Protein AF-0000000068212718 (afdb_homodimer)

Foldseek 3Di:
DPPPPPPPPPPPPVPVVDDDDDDVRVVVVVVPAQAFAWDKDWDAPCVQVVPPPFCKVVRTDIATANAPRHVDPDPQWGKHAPDKDKDWDWIWTADPNDIDIDIGIDMHRGGIYIDGNVDDGD/DPPPPPPPPPPPPVPVVDDDDDDVRVVVVVVPAQAFAWDKDWAAPCVQVVPPPFCKVVRTDIATANAPRHVDPDPQWGKHAPDKDKDWDWIWTADPNDIDIDIGIDMHRGGIFIDGNVDDTD

Solvent-accessible surface area (backbone atoms only — not comparable to full-atom values): 13583 Å² total; per-residue (Å²): 136,85,81,79,78,81,77,78,76,74,74,73,72,73,70,74,77,49,53,75,39,51,47,69,58,44,44,52,56,38,67,68,48,70,58,33,40,38,40,82,25,41,41,44,42,28,72,70,74,68,44,60,84,60,65,46,45,58,30,36,39,70,38,29,35,21,78,42,20,31,59,39,72,46,70,59,35,40,42,36,65,69,36,68,43,49,34,33,39,30,34,30,33,70,55,97,88,36,80,42,79,46,75,44,76,47,69,27,32,70,27,31,37,60,22,44,66,90,68,62,78,120,136,85,81,79,78,79,79,77,77,74,74,74,72,72,71,73,76,48,52,74,38,50,49,68,57,44,45,52,54,37,68,68,49,68,58,34,39,38,40,81,25,41,41,42,41,28,71,70,72,67,43,60,85,61,65,44,45,56,28,36,39,69,38,28,36,23,76,44,19,30,59,40,72,47,70,62,37,40,43,34,65,70,38,69,44,50,34,33,40,30,32,31,33,73,55,97,87,36,81,41,80,45,76,44,79,46,69,27,33,70,27,31,33,45,18,41,71,87,68,58,77,107

Secondary structure (DSSP, 8-state):
-----------------PEEE-HHHHHHHHHHS-TT--EEEEEEHHHHHS-TT--EESSEEEEEE-TT----SSTTEEEEEEEEEEEEEEEEEEETTEEEEEEEEEEEEEEEEEEETTS---/-----------------PEEE-HHHHHHHHHHS-TT--EEEEEEHHHHHS-TT--EESSEEEEEE-TT----SSTTEEEEEEEEEEEEEEEEEEETTEEEEEEEEEEEEEEEEEEETTS-B-

Sequence (244 aa):
MDFLSVALSLSVISVVAGRCIDYREVNEISEAFPCRVPQPRAISVPEITGKELIMYNPAYVVLHRCGGSGCCPNSNETCEPEDTEIVNLMVSYVNDDVMENVTIEATNHTSCACVQSNGTIKMDFLSVALSLSVISVVAGRCIDYREVNEISEAFPCRVPQPRAISVPEITGKELIMYNPAYVVLHRCGGSGCCPNSNETCEPEDTEIVNLMVSYVNDDVMENVTIEATNHTSCACVQSNGTIK

pLDDT: mean 87.75, std 16.2, range [37.28, 98.69]

Radius of gyration: 24.47 Å; Cα contacts (8 Å, |Δi|>4): 536; chains: 2; bounding box: 117×63×40 Å

Nearest PDB structures (foldseek):
  1wq8-assembly1_A  TM=7.364E-01  e=1.641E-06  Vipera aspis aspis
  1wq9-assembly1_B  TM=7.334E-01  e=3.763E-06  Daboia russelii russelii
  2c7w-assembly1_B  TM=7.922E-01  e=1.586E-05  Homo sapiens
  2xac-assembly1_A  TM=6.771E-01  e=1.772E-05  Homo sapiens
  2xac-assembly1_B  TM=6.673E-01  e=3.844E-05  Homo sapiens

Structure (mmCIF, N/CA/C/O backbone):
data_AF-0000000068212718-model_v1
#
loop_
_entity.id
_entity.type
_entity.pdbx_description
1 polymer 'Platelet-derived growth factor (PDGF) family profile domain-containing protein'
#
loop_
_atom_site.group_PDB
_atom_site.id
_atom_site.type_symbol
_atom_site.label_atom_id
_atom_site.label_alt_id
_atom_site.label_comp_id
_atom_site.label_asym_id
_atom_site.label_entity_id
_atom_site.label_seq_id
_atom_site.pdbx_PDB_ins_code
_atom_site.Cartn_x
_atom_site.Cartn_y
_atom_site.Cartn_z
_atom_site.occupancy
_atom_site.B_iso_or_equiv
_atom_site.auth_seq_id
_atom_site.auth_comp_id
_atom_site.auth_asym_id
_atom_site.auth_atom_id
_atom_site.pdbx_PDB_model_num
ATOM 1 N N . MET A 1 1 ? -57.781 -27.625 8.547 1 38.22 1 MET A N 1
ATOM 2 C CA . MET A 1 1 ? -56.562 -28.125 7.891 1 38.22 1 MET A CA 1
ATOM 3 C C . MET A 1 1 ? -55.656 -26.969 7.488 1 38.22 1 MET A C 1
ATOM 5 O O . MET A 1 1 ? -56 -26.219 6.559 1 38.22 1 MET A O 1
ATOM 9 N N . ASP A 1 2 ? -55 -26.219 8.492 1 56.34 2 ASP A N 1
ATOM 10 C CA . ASP A 1 2 ? -54.031 -25.125 8.398 1 56.34 2 ASP A CA 1
ATOM 11 C C . ASP A 1 2 ? -52.781 -25.547 7.633 1 56.34 2 ASP A C 1
ATOM 13 O O . ASP A 1 2 ? -52.125 -26.5 8.023 1 56.34 2 ASP A O 1
ATOM 17 N N . PHE A 1 3 ? -52.719 -25.328 6.246 1 54.41 3 PHE A N 1
ATOM 18 C CA . PHE A 1 3 ? -51.594 -25.516 5.367 1 54.41 3 PHE A CA 1
ATOM 19 C C . PHE A 1 3 ? -50.406 -24.641 5.789 1 54.41 3 PHE A C 1
ATOM 21 O O . PHE A 1 3 ? -50.5 -23.406 5.66 1 54.41 3 PHE A O 1
ATOM 28 N N . LEU A 1 4 ? -49.656 -25.047 6.793 1 53.66 4 LEU A N 1
ATOM 29 C CA . LEU A 1 4 ? -48.375 -24.422 7.117 1 53.66 4 LEU A CA 1
ATOM 30 C C . LEU A 1 4 ? -47.438 -24.422 5.914 1 53.66 4 LEU A C 1
ATOM 32 O O . LEU A 1 4 ? -47.062 -25.484 5.418 1 53.66 4 LEU A O 1
ATOM 36 N N . SER A 1 5 ? -47.406 -23.406 5.102 1 59.25 5 SER A N 1
ATOM 37 C CA . SER A 1 5 ? -46.5 -23.172 3.977 1 59.25 5 SER A CA 1
ATOM 38 C C . SER A 1 5 ? -45.062 -23.094 4.434 1 59.25 5 SER A C 1
ATOM 40 O O . SER A 1 5 ? -44.688 -22.188 5.188 1 59.25 5 SER A O 1
ATOM 42 N N . VAL A 1 6 ? -44.312 -24.188 4.523 1 58.75 6 VAL A N 1
ATOM 43 C CA . VAL A 1 6 ? -42.875 -24.188 4.723 1 58.75 6 VAL A CA 1
ATOM 44 C C . VAL A 1 6 ? -42.188 -23.547 3.516 1 58.75 6 VAL A C 1
ATOM 46 O O . VAL A 1 6 ? -42.219 -24.094 2.412 1 58.75 6 VAL A O 1
ATOM 49 N N . ALA A 1 7 ? -41.969 -22.172 3.5 1 56.97 7 ALA A N 1
ATOM 50 C CA . ALA A 1 7 ? -41.094 -21.547 2.502 1 56.97 7 ALA A CA 1
ATOM 51 C C . ALA A 1 7 ? -39.656 -22.031 2.639 1 56.97 7 ALA A C 1
ATOM 53 O O . ALA A 1 7 ? -39 -21.766 3.65 1 56.97 7 ALA A O 1
ATOM 54 N N . LEU A 1 8 ? -39.219 -23.031 1.891 1 56.59 8 LEU A N 1
ATOM 55 C CA . LEU A 1 8 ? -37.812 -23.375 1.759 1 56.59 8 LEU A CA 1
ATOM 56 C C . LEU A 1 8 ? -37 -22.188 1.217 1 56.59 8 LEU A C 1
ATOM 58 O O . LEU A 1 8 ? -37.188 -21.766 0.073 1 56.59 8 LEU A O 1
ATOM 62 N N . SER A 1 9 ? -36.5 -21.312 2.072 1 57.69 9 SER A N 1
ATOM 63 C CA . SER A 1 9 ? -35.562 -20.297 1.625 1 57.69 9 SER A CA 1
ATOM 64 C C . SER A 1 9 ? -34.344 -20.938 0.983 1 57.69 9 SER A C 1
ATOM 66 O O . SER A 1 9 ? -33.594 -21.672 1.641 1 57.69 9 SER A O 1
ATOM 68 N N . LEU A 1 10 ? -34.375 -21.344 -0.258 1 55.22 10 LEU A N 1
ATOM 69 C CA . LEU A 1 10 ? -33.188 -21.703 -0.996 1 55.22 10 LEU A CA 1
ATOM 70 C C . LEU A 1 10 ? -32.125 -20.609 -0.845 1 55.22 10 LEU A C 1
ATOM 72 O O . LEU A 1 10 ? -32.281 -19.5 -1.352 1 55.22 10 LEU A O 1
ATOM 76 N N . SER A 1 11 ? -31.344 -20.625 0.179 1 55.56 11 SER A N 1
ATOM 77 C CA . SER A 1 11 ? -30.156 -19.781 0.242 1 55.56 11 SER A CA 1
ATOM 78 C C . SER A 1 11 ? -29.297 -19.938 -1 1 55.56 11 SER A C 1
ATOM 80 O O . SER A 1 11 ? -28.781 -21.031 -1.269 1 55.56 11 SER A O 1
ATOM 82 N N . VAL A 1 12 ? -29.625 -19.359 -2.107 1 50.75 12 VAL A N 1
ATOM 83 C CA . VAL A 1 12 ? -28.703 -19.234 -3.234 1 50.75 12 VAL A CA 1
ATOM 84 C C . VAL A 1 12 ? -27.297 -18.922 -2.723 1 50.75 12 VAL A C 1
ATOM 86 O O . VAL A 1 12 ? -27.078 -17.875 -2.119 1 50.75 12 VAL A O 1
ATOM 89 N N . ILE A 1 13 ? -26.609 -19.922 -2.244 1 52.31 13 ILE A N 1
ATOM 90 C CA . ILE A 1 13 ? -25.172 -19.703 -2.143 1 52.31 13 ILE A CA 1
ATOM 91 C C . ILE A 1 13 ? -24.656 -19.094 -3.441 1 52.31 13 ILE A C 1
ATOM 93 O O . ILE A 1 13 ? -24.625 -19.75 -4.484 1 52.31 13 ILE A O 1
ATOM 97 N N . SER A 1 14 ? -24.938 -17.875 -3.824 1 51.72 14 SER A N 1
ATOM 98 C CA . SER A 1 14 ? -24.266 -17.234 -4.957 1 51.72 14 SER A CA 1
ATOM 99 C C . SER A 1 14 ? -22.797 -17.656 -5.031 1 51.72 14 SER A C 1
ATOM 101 O O . SER A 1 14 ? -22 -17.266 -4.188 1 51.72 14 SER A O 1
ATOM 103 N N . VAL A 1 15 ? -22.562 -18.875 -5.422 1 52.66 15 VAL A N 1
ATOM 104 C CA . VAL A 1 15 ? -21.188 -19.203 -5.809 1 52.66 15 VAL A CA 1
ATOM 105 C C . VAL A 1 15 ? -20.594 -18.078 -6.633 1 52.66 15 VAL A C 1
ATOM 107 O O . VAL A 1 15 ? -21.062 -17.797 -7.742 1 52.66 15 VAL A O 1
ATOM 110 N N . VAL A 1 16 ? -20.328 -16.922 -6.148 1 56.78 16 VAL A N 1
ATOM 111 C CA . VAL A 1 16 ? -19.625 -15.914 -6.93 1 56.78 16 VAL A CA 1
ATOM 112 C C . VAL A 1 16 ? -18.453 -16.578 -7.676 1 56.78 16 VAL A C 1
ATOM 114 O O . VAL A 1 16 ? -17.516 -17.078 -7.055 1 56.78 16 VAL A O 1
ATOM 117 N N . ALA A 1 17 ? -18.875 -17.328 -8.789 1 66.19 17 ALA A N 1
ATOM 118 C CA . ALA A 1 17 ? -17.844 -17.844 -9.672 1 66.19 17 ALA A CA 1
ATOM 119 C C . ALA A 1 17 ? -16.688 -16.844 -9.812 1 66.19 17 ALA A C 1
ATOM 121 O O . ALA A 1 17 ? -16.922 -15.68 -10.156 1 66.19 17 ALA A O 1
ATOM 122 N N . GLY A 1 18 ? -15.5 -17.016 -9.273 1 78.69 18 GLY A N 1
ATOM 123 C CA . GLY A 1 18 ? -14.336 -16.156 -9.336 1 78.69 18 GLY A CA 1
ATOM 124 C C . GLY A 1 18 ? -13.836 -15.93 -10.75 1 78.69 18 GLY A C 1
ATOM 125 O O . GLY A 1 18 ? -14.18 -16.688 -11.664 1 78.69 18 GLY A O 1
ATOM 126 N N . ARG A 1 19 ? -13.453 -14.766 -11.102 1 86.94 19 ARG A N 1
ATOM 127 C CA . ARG A 1 19 ? -12.789 -14.484 -12.375 1 86.94 19 ARG A CA 1
ATOM 128 C C . ARG A 1 19 ? -11.523 -15.312 -12.523 1 86.94 19 ARG A C 1
ATOM 130 O O . ARG A 1 19 ? -10.727 -15.422 -11.586 1 86.94 19 ARG A O 1
ATOM 137 N N . CYS A 1 20 ? -11.516 -16.016 -13.664 1 93.69 20 CYS A N 1
ATOM 138 C CA . CYS A 1 20 ? -10.312 -16.797 -13.945 1 93.69 20 CYS A CA 1
ATOM 139 C C . CYS A 1 20 ? -9.391 -16.047 -14.898 1 93.69 20 CYS A C 1
ATOM 141 O O . CYS A 1 20 ? -9.836 -15.547 -15.93 1 93.69 20 CYS A O 1
ATOM 143 N N . ILE A 1 21 ? -8.18 -15.938 -14.539 1 97.06 21 ILE A N 1
ATOM 144 C CA . ILE A 1 21 ? -7.156 -15.289 -15.352 1 97.06 21 ILE A CA 1
ATOM 145 C C . ILE A 1 21 ? -6.113 -16.312 -15.781 1 97.06 21 ILE A C 1
ATOM 147 O O . ILE A 1 21 ? -5.523 -17 -14.938 1 97.06 21 ILE A O 1
ATOM 151 N N . ASP A 1 22 ? -5.898 -16.422 -17 1 97.75 22 ASP A N 1
ATOM 152 C CA . ASP A 1 22 ? -5.008 -17.484 -17.469 1 97.75 22 ASP A CA 1
ATOM 153 C C . ASP A 1 22 ? -3.545 -17.062 -17.328 1 97.75 22 ASP A C 1
ATOM 155 O O . ASP A 1 22 ? -3.246 -15.938 -16.938 1 97.75 22 ASP A O 1
ATOM 159 N N . TYR A 1 23 ? -2.68 -17.984 -17.672 1 98.31 23 TYR A N 1
ATOM 160 C CA . TYR A 1 23 ? -1.248 -17.828 -17.438 1 98.31 23 TYR A CA 1
ATOM 161 C C . TYR A 1 23 ? -0.696 -16.641 -18.219 1 98.31 23 TYR A C 1
ATOM 163 O O . TYR A 1 23 ? 0.063 -15.836 -17.672 1 98.31 23 TYR A O 1
ATOM 171 N N . ARG A 1 24 ? -1.032 -16.531 -19.438 1 98.31 24 ARG A N 1
ATOM 172 C CA . ARG A 1 24 ? -0.544 -15.445 -20.281 1 98.31 24 ARG A CA 1
ATOM 173 C C . ARG A 1 24 ? -0.974 -14.094 -19.734 1 98.31 24 ARG A C 1
ATOM 175 O O . ARG A 1 24 ? -0.159 -13.172 -19.625 1 98.31 24 ARG A O 1
ATOM 182 N N . GLU A 1 25 ? -2.18 -13.922 -19.359 1 98.12 25 GLU A N 1
ATOM 183 C CA . GLU A 1 25 ? -2.697 -12.656 -18.844 1 98.12 25 GLU A CA 1
ATOM 184 C C . GLU A 1 25 ? -2.082 -12.328 -17.484 1 98.12 25 GLU A C 1
ATOM 186 O O . GLU A 1 25 ? -1.748 -11.172 -17.219 1 98.12 25 GLU A O 1
ATOM 191 N N . VAL A 1 26 ? -1.92 -13.359 -16.656 1 98.5 26 VAL A N 1
ATOM 192 C CA . VAL A 1 26 ? -1.287 -13.133 -15.359 1 98.5 26 VAL A CA 1
ATOM 193 C C . VAL A 1 26 ? 0.114 -12.562 -15.555 1 98.5 26 VAL A C 1
ATOM 195 O O . VAL A 1 26 ? 0.496 -11.594 -14.891 1 98.5 26 VAL A O 1
ATOM 198 N N . ASN A 1 27 ? 0.825 -13.156 -16.469 1 98.19 27 ASN A N 1
ATOM 199 C CA . ASN A 1 27 ? 2.186 -12.695 -16.734 1 98.19 27 ASN A CA 1
ATOM 200 C C . ASN A 1 27 ? 2.207 -11.281 -17.312 1 98.19 27 ASN A C 1
ATOM 202 O O . ASN A 1 27 ? 3.049 -10.469 -16.938 1 98.19 27 ASN A O 1
ATOM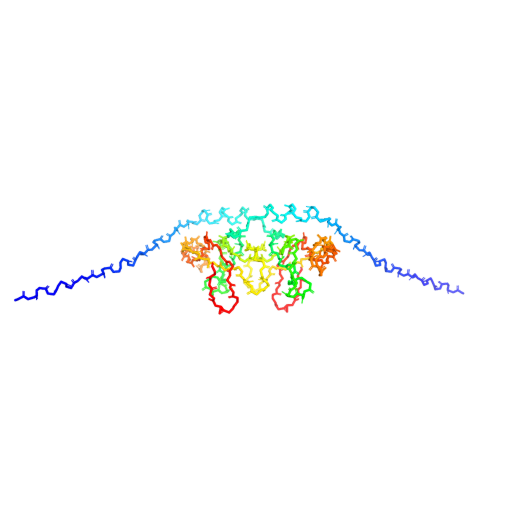 206 N N . GLU A 1 28 ? 1.298 -10.992 -18.188 1 98.25 28 GLU A N 1
ATOM 207 C CA . GLU A 1 28 ? 1.216 -9.664 -18.797 1 98.25 28 GLU A CA 1
ATOM 208 C C . GLU A 1 28 ? 0.961 -8.594 -17.734 1 98.25 28 GLU A C 1
ATOM 210 O O . GLU A 1 28 ? 1.609 -7.547 -17.734 1 98.25 28 GLU A O 1
ATOM 215 N N . ILE A 1 29 ? 0.04 -8.82 -16.875 1 98.12 29 ILE A N 1
ATOM 216 C CA . ILE A 1 29 ? -0.297 -7.879 -15.812 1 98.12 29 ILE A CA 1
ATOM 217 C C . ILE A 1 29 ? 0.904 -7.695 -14.891 1 98.12 29 ILE A C 1
ATOM 219 O O . ILE A 1 29 ? 1.258 -6.566 -14.539 1 98.12 29 ILE A O 1
ATOM 223 N N . SER A 1 30 ? 1.526 -8.797 -14.5 1 97.38 30 SER A N 1
ATOM 224 C CA . SER A 1 30 ? 2.672 -8.742 -13.602 1 97.38 30 SER A CA 1
ATOM 225 C C . SER A 1 30 ? 3.838 -7.992 -14.234 1 97.38 30 SER A C 1
ATOM 227 O O . SER A 1 30 ? 4.512 -7.207 -13.562 1 97.38 30 SER A O 1
ATOM 229 N N . GLU A 1 31 ? 4.039 -8.219 -15.453 1 96.62 31 GLU A N 1
ATOM 230 C CA . GLU A 1 31 ? 5.141 -7.574 -16.156 1 96.62 31 GLU A CA 1
ATOM 231 C C . GLU A 1 31 ? 4.902 -6.074 -16.297 1 96.62 31 GLU A C 1
ATOM 233 O O . GLU A 1 31 ? 5.855 -5.289 -16.328 1 96.62 31 GLU A O 1
ATOM 238 N N . ALA A 1 32 ? 3.721 -5.672 -16.406 1 97.62 32 ALA A N 1
ATOM 239 C CA . ALA A 1 32 ? 3.371 -4.27 -16.625 1 97.62 32 ALA A CA 1
ATOM 240 C C . ALA A 1 32 ? 3.43 -3.482 -15.32 1 97.62 32 ALA A C 1
ATOM 242 O O . ALA A 1 32 ? 3.426 -2.248 -15.328 1 97.62 32 ALA A O 1
ATOM 243 N N . PHE A 1 33 ? 3.443 -4.152 -14.211 1 97.62 33 PHE A N 1
ATOM 244 C CA . PHE A 1 33 ? 3.459 -3.494 -12.914 1 97.62 33 PHE A CA 1
ATOM 245 C C . PHE A 1 33 ? 4.816 -2.857 -12.641 1 97.62 33 PHE A C 1
ATOM 247 O O . PHE A 1 33 ? 5.855 -3.486 -12.852 1 97.62 33 PHE A O 1
ATOM 254 N N . PRO A 1 34 ? 4.887 -1.595 -12.227 1 96.88 34 PRO A N 1
ATOM 255 C CA . PRO A 1 34 ? 6.152 -0.9 -11.977 1 96.88 34 PRO A CA 1
ATOM 256 C C . PRO A 1 34 ? 6.844 -1.373 -10.703 1 96.88 34 PRO A C 1
ATOM 258 O O . PRO A 1 34 ? 6.691 -0.752 -9.648 1 96.88 34 PRO A O 1
ATOM 261 N N . CYS A 1 35 ? 7.695 -2.322 -10.797 1 96.5 35 CYS A N 1
ATOM 262 C CA . CYS A 1 35 ? 8.391 -2.916 -9.656 1 96.5 35 CYS A CA 1
ATOM 263 C C . CYS A 1 35 ? 9.469 -1.981 -9.133 1 96.5 35 CYS A C 1
ATOM 265 O O . CYS A 1 35 ? 10.133 -1.289 -9.906 1 96.5 35 CYS A O 1
ATOM 267 N N . ARG A 1 36 ? 9.602 -1.95 -7.789 1 95.44 36 ARG A N 1
ATOM 268 C CA . ARG A 1 36 ? 10.672 -1.257 -7.074 1 95.44 36 ARG A CA 1
ATOM 269 C C . ARG A 1 36 ? 10.57 0.252 -7.266 1 95.44 36 ARG A C 1
ATOM 271 O O . ARG A 1 36 ? 11.586 0.948 -7.316 1 95.44 36 ARG A O 1
ATOM 278 N N . VAL A 1 37 ? 9.43 0.724 -7.582 1 97.19 37 VAL A N 1
ATOM 279 C CA . VAL A 1 37 ? 9.086 2.139 -7.637 1 97.19 37 VAL A CA 1
ATOM 280 C C . VAL A 1 37 ? 8.117 2.48 -6.5 1 97.19 37 VAL A C 1
ATOM 282 O O . VAL A 1 37 ? 7.016 1.938 -6.434 1 97.19 37 VAL A O 1
ATOM 285 N N . PRO A 1 38 ? 8.516 3.348 -5.633 1 98.06 38 PRO A N 1
ATOM 286 C CA . PRO A 1 38 ? 7.582 3.727 -4.57 1 98.06 38 PRO A CA 1
ATOM 287 C C . PRO A 1 38 ? 6.238 4.215 -5.113 1 98.06 38 PRO A C 1
ATOM 289 O O . PRO A 1 38 ? 6.195 4.906 -6.129 1 98.06 38 PRO A O 1
ATOM 292 N N . GLN A 1 39 ? 5.16 3.846 -4.465 1 97.12 39 GLN A N 1
ATOM 293 C CA . GLN A 1 39 ? 3.811 4.168 -4.914 1 97.12 39 GLN A CA 1
ATOM 294 C C . GLN A 1 39 ? 3.123 5.129 -3.949 1 97.12 39 GLN A C 1
ATOM 296 O O . GLN A 1 39 ? 3.385 5.102 -2.744 1 97.12 39 GLN A O 1
ATOM 301 N N . PRO A 1 40 ? 2.244 5.961 -4.426 1 97.12 40 PRO A N 1
ATOM 302 C CA . PRO A 1 40 ? 1.531 6.887 -3.543 1 97.12 40 PRO A CA 1
ATOM 303 C C . PRO A 1 40 ? 0.578 6.176 -2.586 1 97.12 40 PRO A C 1
ATOM 305 O O . PRO A 1 40 ? -0.082 5.207 -2.971 1 97.12 40 PRO A O 1
ATOM 308 N N . ARG A 1 41 ? 0.606 6.59 -1.367 1 96.75 41 ARG A N 1
ATOM 309 C CA . ARG A 1 41 ? -0.281 6.121 -0.308 1 96.75 41 ARG A CA 1
ATOM 310 C C . ARG A 1 41 ? -0.833 7.289 0.502 1 96.75 41 ARG A C 1
ATOM 312 O O . ARG A 1 41 ? -0.136 8.281 0.721 1 96.75 41 ARG A O 1
ATOM 319 N N . ALA A 1 42 ? -2.021 7.129 0.889 1 96.56 42 ALA A N 1
ATOM 320 C CA . ALA A 1 42 ? -2.592 8.102 1.822 1 96.56 42 ALA A CA 1
ATOM 321 C C . ALA A 1 42 ? -2.205 7.766 3.26 1 96.56 42 ALA A C 1
ATOM 323 O O . ALA A 1 42 ? -2.494 6.672 3.75 1 96.56 42 ALA A O 1
ATOM 324 N N . ILE A 1 43 ? -1.574 8.688 3.928 1 95.94 43 ILE A N 1
ATOM 325 C CA . ILE A 1 43 ? -1.139 8.508 5.309 1 95.94 43 ILE A CA 1
ATOM 326 C C . ILE A 1 43 ? -1.787 9.57 6.195 1 95.94 43 ILE A C 1
ATOM 328 O O . ILE A 1 43 ? -1.721 10.766 5.895 1 95.94 43 ILE A O 1
ATOM 332 N N . SER A 1 44 ? -2.371 9.094 7.262 1 94.94 44 SER A N 1
ATOM 333 C CA . SER A 1 44 ? -3.045 10.016 8.18 1 94.94 44 SER A CA 1
ATOM 334 C C . SER A 1 44 ? -2.053 10.961 8.836 1 94.94 44 SER A C 1
ATOM 336 O O . SER A 1 44 ? -0.976 10.539 9.273 1 94.94 44 SER A O 1
ATOM 338 N N . VAL A 1 45 ? -2.426 12.281 8.969 1 96.94 45 VAL A N 1
ATOM 339 C CA . VAL A 1 45 ? -1.534 13.273 9.555 1 96.94 45 VAL A CA 1
ATOM 340 C C . VAL A 1 45 ? -1.356 12.984 11.047 1 96.94 45 VAL A C 1
ATOM 342 O O . VAL A 1 45 ? -0.238 13.023 11.562 1 96.94 45 VAL A O 1
ATOM 345 N N . PRO A 1 46 ? -2.424 12.57 11.781 1 95.44 46 PRO A N 1
ATOM 346 C CA . PRO A 1 46 ? -2.229 12.227 13.188 1 95.44 46 PRO A CA 1
ATOM 347 C C . PRO A 1 46 ? -1.226 11.094 13.383 1 95.44 46 PRO A C 1
ATOM 349 O O . PRO A 1 46 ? -0.494 11.078 14.383 1 95.44 46 PRO A O 1
ATOM 352 N N . GLU A 1 47 ? -1.249 10.164 12.477 1 92.38 47 GLU A N 1
ATOM 353 C CA . GLU A 1 47 ? -0.273 9.078 12.562 1 92.38 47 GLU A CA 1
ATOM 354 C C . GLU A 1 47 ? 1.151 9.609 12.43 1 92.38 47 GLU A C 1
ATOM 356 O O . GLU A 1 47 ? 2.07 9.102 13.07 1 92.38 47 GLU A O 1
ATOM 361 N N . ILE A 1 48 ? 1.345 10.57 11.602 1 95.31 48 ILE A N 1
ATOM 362 C CA . ILE A 1 48 ? 2.666 11.148 11.375 1 95.31 48 ILE A CA 1
ATOM 363 C C . ILE A 1 48 ? 3.082 11.969 12.594 1 95.31 48 ILE A C 1
ATOM 365 O O . ILE A 1 48 ? 4.219 11.867 13.062 1 95.31 48 ILE A O 1
ATOM 369 N N . THR A 1 49 ? 2.199 12.758 13.141 1 96.31 49 THR A N 1
ATOM 370 C CA . THR A 1 49 ? 2.523 13.719 14.195 1 96.31 49 THR A CA 1
ATOM 371 C C . THR A 1 49 ? 2.465 13.055 15.562 1 96.31 49 THR A C 1
ATOM 373 O O . THR A 1 49 ? 3.027 13.57 16.531 1 96.31 49 THR A O 1
ATOM 376 N N . GLY A 1 50 ? 1.671 11.969 15.648 1 94.81 50 GLY A N 1
ATOM 377 C CA . GLY A 1 50 ? 1.449 11.328 16.938 1 94.81 50 GLY A CA 1
ATOM 378 C C . GLY A 1 50 ? 0.356 11.992 17.75 1 94.81 50 GLY A C 1
ATOM 379 O O . GLY A 1 50 ? 0.11 11.609 18.891 1 94.81 50 GLY A O 1
ATOM 380 N N . LYS A 1 51 ? -0.26 12.992 17.234 1 94.38 51 LYS A N 1
ATOM 381 C CA . LYS A 1 51 ? -1.353 13.688 17.906 1 94.38 51 LYS A CA 1
ATOM 382 C C . LYS A 1 51 ? -2.709 13.195 17.422 1 94.38 51 LYS A C 1
ATOM 384 O O . LYS A 1 51 ? -3.268 13.758 16.469 1 94.38 51 LYS A O 1
ATOM 389 N N . GLU A 1 52 ? -3.301 12.367 18.031 1 91.81 52 GLU A N 1
ATOM 390 C CA . GLU A 1 52 ? -4.441 11.594 17.547 1 91.81 52 GLU A CA 1
ATOM 391 C C . GLU A 1 52 ? -5.742 12.383 17.688 1 91.81 52 GLU A C 1
ATOM 393 O O . GLU A 1 52 ? -6.719 12.109 16.984 1 91.81 52 GLU A O 1
ATOM 398 N N . LEU A 1 53 ? -5.75 13.32 18.578 1 90 53 LEU A N 1
ATOM 399 C CA . LEU A 1 53 ? -6.996 14.023 18.891 1 90 53 LEU A CA 1
ATOM 400 C C . LEU A 1 53 ? -7.137 15.281 18.031 1 90 53 LEU A C 1
ATOM 402 O O . LEU A 1 53 ? -8.211 15.883 17.984 1 90 53 LEU A O 1
ATOM 406 N N . ILE A 1 54 ? -6.094 15.672 17.438 1 91.88 54 ILE A N 1
ATOM 407 C CA . ILE A 1 54 ? -6.121 16.875 16.609 1 91.88 54 ILE A CA 1
ATOM 408 C C . ILE A 1 54 ? -6.676 16.531 15.227 1 91.88 54 ILE A C 1
ATOM 410 O O . ILE A 1 54 ? -6.316 15.508 14.641 1 91.88 54 ILE A O 1
ATOM 414 N N . MET A 1 55 ? -7.578 17.375 14.781 1 92.88 55 MET A N 1
ATOM 415 C CA . MET A 1 55 ? -8.102 17.266 13.422 1 92.88 55 MET A CA 1
ATOM 416 C C . MET A 1 55 ? -7.355 18.172 12.461 1 92.88 55 MET A C 1
ATOM 418 O O . MET A 1 55 ? -7.5 19.406 12.523 1 92.88 55 MET A O 1
ATOM 422 N N . TYR A 1 56 ? -6.672 17.594 11.641 1 95.94 56 TYR A N 1
ATOM 423 C CA . TYR A 1 56 ? -5.891 18.359 10.672 1 95.94 56 TYR A CA 1
ATOM 424 C C . TYR A 1 56 ? -6.656 18.531 9.367 1 95.94 56 TYR A C 1
ATOM 426 O O . TYR A 1 56 ? -7.605 17.781 9.094 1 95.94 56 TYR A O 1
ATOM 434 N N . ASN A 1 57 ? -6.234 19.531 8.734 1 96.5 57 ASN A N 1
ATOM 435 C CA . ASN A 1 57 ? -6.668 19.75 7.355 1 96.5 57 ASN A CA 1
ATOM 436 C C . ASN A 1 57 ? -5.477 19.953 6.422 1 96.5 57 ASN A C 1
ATOM 438 O O . ASN A 1 57 ? -4.746 20.938 6.539 1 96.5 57 ASN A O 1
ATOM 442 N N . PRO A 1 58 ? -5.305 19.062 5.457 1 96.88 58 PRO A N 1
ATOM 443 C CA . PRO A 1 58 ? -6.074 17.828 5.312 1 96.88 58 PRO A CA 1
ATOM 444 C C . PRO A 1 58 ? -5.762 16.797 6.402 1 96.88 58 PRO A C 1
ATOM 446 O O . PRO A 1 58 ? -4.734 16.906 7.078 1 96.88 58 PRO A O 1
ATOM 449 N N . ALA A 1 59 ? -6.68 15.797 6.535 1 95.25 59 ALA A N 1
ATOM 450 C CA . ALA A 1 59 ? -6.523 14.766 7.559 1 95.25 59 ALA A CA 1
ATOM 451 C C . ALA A 1 59 ? -5.48 13.734 7.141 1 95.25 59 ALA A C 1
ATOM 453 O O . ALA A 1 59 ? -4.977 12.977 7.977 1 95.25 59 ALA A O 1
ATOM 454 N N . TYR A 1 60 ? -5.27 13.688 5.895 1 96.44 60 TYR A N 1
ATOM 455 C CA . TYR A 1 60 ? -4.273 12.773 5.348 1 96.44 60 TYR A CA 1
ATOM 456 C C . TYR A 1 60 ? -3.416 13.461 4.293 1 96.44 60 TYR A C 1
ATOM 458 O O . TYR A 1 60 ? -3.846 14.438 3.678 1 96.44 60 TYR A O 1
ATOM 466 N N . VAL A 1 61 ? -2.242 12.898 4.09 1 97.25 61 VAL A N 1
ATOM 467 C CA . VAL A 1 61 ? -1.344 13.352 3.037 1 97.25 61 VAL A CA 1
ATOM 468 C C . VAL A 1 61 ? -0.885 12.164 2.195 1 97.25 61 VAL A C 1
ATOM 470 O O . VAL A 1 61 ? -0.997 11.016 2.623 1 97.25 61 VAL A O 1
ATOM 473 N N . VAL A 1 62 ? -0.428 12.492 1.018 1 97.75 62 VAL A N 1
ATOM 474 C CA . VAL A 1 62 ? 0.025 11.445 0.107 1 97.75 62 VAL A CA 1
ATOM 475 C C . VAL A 1 62 ? 1.549 11.352 0.146 1 97.75 62 VAL A C 1
ATOM 477 O O . VAL A 1 62 ? 2.244 12.336 -0.122 1 97.75 62 VAL A O 1
ATOM 480 N N . LEU A 1 63 ? 2.053 10.203 0.54 1 97.81 63 LEU A N 1
ATOM 481 C CA . LEU A 1 63 ? 3.477 9.891 0.562 1 97.81 63 LEU A CA 1
ATOM 482 C C . LEU A 1 63 ? 3.781 8.672 -0.304 1 97.81 63 LEU A C 1
ATOM 484 O O . LEU A 1 63 ? 2.918 7.816 -0.504 1 97.81 63 LEU A O 1
ATOM 488 N N . HIS A 1 64 ? 4.965 8.617 -0.764 1 97.88 64 HIS A N 1
ATOM 489 C CA . HIS A 1 64 ? 5.375 7.457 -1.545 1 97.88 6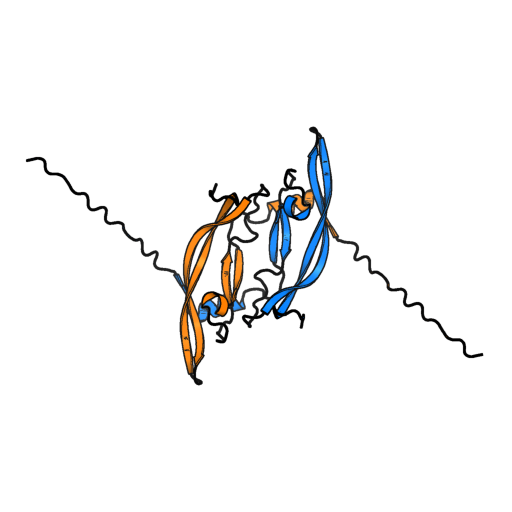4 HIS A CA 1
ATOM 490 C C . HIS A 1 64 ? 6.004 6.391 -0.655 1 97.88 64 HIS A C 1
ATOM 492 O O . HIS A 1 64 ? 6.785 6.707 0.242 1 97.88 64 HIS A O 1
ATOM 498 N N . ARG A 1 65 ? 5.594 5.168 -0.847 1 97.44 65 ARG A N 1
ATOM 499 C CA . ARG A 1 65 ? 6.012 4.035 -0.026 1 97.44 65 ARG A CA 1
ATOM 500 C C . ARG A 1 65 ? 6.336 2.822 -0.89 1 97.44 65 ARG A C 1
ATOM 502 O O . ARG A 1 65 ? 5.762 2.646 -1.965 1 97.44 65 ARG A O 1
ATOM 509 N N . CYS A 1 66 ? 7.133 2.041 -0.394 1 97.25 66 CYS A N 1
ATOM 510 C CA . CYS A 1 66 ? 7.586 0.864 -1.128 1 97.25 66 CYS A CA 1
ATOM 511 C C . CYS A 1 66 ? 6.672 -0.328 -0.865 1 97.25 66 CYS A C 1
ATOM 513 O O . CYS A 1 66 ? 6.711 -1.318 -1.597 1 97.25 66 CYS A O 1
ATOM 515 N N . GLY A 1 67 ? 5.844 -0.282 0.185 1 92.94 67 GLY A N 1
ATOM 516 C CA . GLY A 1 67 ? 5 -1.419 0.521 1 92.94 67 GLY A CA 1
ATOM 517 C C . GLY A 1 67 ? 4.121 -1.869 -0.628 1 92.94 67 GLY A C 1
ATOM 518 O O . GLY A 1 67 ? 3.277 -1.107 -1.107 1 92.94 67 GLY A O 1
ATOM 519 N N . GLY A 1 68 ? 4.32 -3.1 -1.087 1 90.5 68 GLY A N 1
ATOM 520 C CA . GLY A 1 68 ? 3.496 -3.658 -2.148 1 90.5 68 GLY A CA 1
ATOM 521 C C . GLY A 1 68 ? 3.986 -3.293 -3.537 1 90.5 68 GLY A C 1
ATOM 522 O O . GLY A 1 68 ? 3.244 -3.412 -4.516 1 90.5 68 GLY A O 1
ATOM 523 N N . SER A 1 69 ? 5.211 -2.795 -3.664 1 92.5 69 SER A N 1
ATOM 524 C CA . SER A 1 69 ? 5.688 -2.342 -4.969 1 92.5 69 SER A CA 1
ATOM 525 C C . SER A 1 69 ? 6.98 -3.043 -5.359 1 92.5 69 SER A C 1
ATOM 527 O O . SER A 1 69 ? 7.523 -2.801 -6.438 1 92.5 69 SER A O 1
ATOM 529 N N . GLY A 1 70 ? 7.473 -3.947 -4.602 1 88.62 70 GLY A N 1
ATOM 530 C CA . GLY A 1 70 ? 8.828 -4.441 -4.777 1 88.62 70 GLY A CA 1
ATOM 531 C C . GLY A 1 70 ? 8.93 -5.559 -5.797 1 88.62 70 GLY A C 1
ATOM 532 O O . GLY A 1 70 ? 9.961 -5.699 -6.469 1 88.62 70 GLY A O 1
ATOM 533 N N . CYS A 1 71 ? 7.828 -6.387 -5.867 1 94.56 71 CYS A N 1
ATOM 534 C CA . CYS A 1 71 ? 7.887 -7.566 -6.723 1 94.56 71 CYS A CA 1
ATOM 535 C C . CYS A 1 71 ? 9.047 -8.469 -6.332 1 94.56 71 CYS A C 1
ATOM 537 O O . CYS A 1 71 ? 9.836 -8.883 -7.188 1 94.56 71 CYS A O 1
ATOM 539 N N . CYS A 1 72 ? 9.211 -8.711 -5.137 1 91.94 72 CYS A N 1
ATOM 540 C CA . CYS A 1 72 ? 10.32 -9.531 -4.664 1 91.94 72 CYS A CA 1
ATOM 541 C C . CYS A 1 72 ? 10.117 -10.992 -5.047 1 91.94 72 CYS A C 1
ATOM 543 O O . CYS A 1 72 ? 9.102 -11.602 -4.699 1 91.94 72 CYS A O 1
ATOM 545 N N . PRO A 1 73 ? 11.086 -11.602 -5.664 1 85.62 73 PRO A N 1
ATOM 546 C CA . PRO A 1 73 ? 10.906 -12.961 -6.172 1 85.62 73 PRO A CA 1
ATOM 547 C C . PRO A 1 73 ? 10.992 -14.016 -5.07 1 85.62 73 PRO A C 1
ATOM 549 O O . PRO A 1 73 ? 10.422 -15.109 -5.211 1 85.62 73 PRO A O 1
ATOM 552 N N . ASN A 1 74 ? 11.719 -13.625 -3.994 1 86.94 74 ASN A N 1
ATOM 553 C CA . ASN A 1 74 ? 11.883 -14.609 -2.928 1 86.94 74 ASN A CA 1
ATOM 554 C C . ASN A 1 74 ? 10.953 -14.32 -1.752 1 86.94 74 ASN A C 1
ATOM 556 O O . ASN A 1 74 ? 10.766 -13.164 -1.372 1 86.94 74 ASN A O 1
ATOM 560 N N . SER A 1 75 ? 10.453 -15.352 -1.189 1 85.31 75 SER A N 1
ATOM 561 C CA . SER A 1 75 ? 9.469 -15.227 -0.12 1 85.31 75 SER A CA 1
ATOM 562 C C . SER A 1 75 ? 10.086 -14.641 1.141 1 85.31 75 SER A C 1
ATOM 564 O O . SER A 1 75 ? 9.375 -14.125 2.008 1 85.31 75 SER A O 1
ATOM 566 N N . ASN A 1 76 ? 11.359 -14.773 1.222 1 88.38 76 ASN A N 1
ATOM 567 C CA . ASN A 1 76 ? 12.031 -14.273 2.416 1 88.38 76 ASN A CA 1
ATOM 568 C C . ASN A 1 76 ? 12.523 -12.836 2.223 1 88.38 76 ASN A C 1
ATOM 570 O O . ASN A 1 76 ? 13.32 -12.336 3.016 1 88.38 76 ASN A O 1
ATOM 574 N N . GLU A 1 77 ? 12.141 -12.281 1.158 1 91.31 77 GLU A N 1
ATOM 575 C CA . GLU A 1 77 ? 12.477 -10.883 0.909 1 91.31 77 GLU A CA 1
ATOM 576 C C . GLU A 1 77 ? 11.273 -9.977 1.137 1 91.31 77 GLU A C 1
ATOM 578 O O . GLU A 1 77 ? 10.133 -10.391 0.93 1 91.31 77 GLU A O 1
ATOM 583 N N . THR A 1 78 ? 11.539 -8.836 1.594 1 91.06 78 THR A N 1
ATOM 584 C CA . THR A 1 78 ? 10.539 -7.785 1.739 1 91.06 78 THR A CA 1
ATOM 585 C C . THR A 1 78 ? 10.984 -6.516 1.02 1 91.06 78 THR A C 1
ATOM 587 O O . THR A 1 78 ? 12.172 -6.184 1.003 1 91.06 78 THR A O 1
ATOM 590 N N . CYS A 1 79 ? 10.031 -5.914 0.401 1 94.19 79 CYS A N 1
ATOM 591 C CA . CYS A 1 79 ? 10.328 -4.672 -0.303 1 94.19 79 CYS A CA 1
ATOM 592 C C . CYS A 1 79 ? 10.523 -3.523 0.678 1 94.19 79 CYS A C 1
ATOM 594 O O . CYS A 1 79 ? 9.594 -3.145 1.394 1 94.19 79 CYS A O 1
ATOM 596 N N . GLU A 1 80 ? 11.672 -2.947 0.696 1 96.06 80 GLU A N 1
ATOM 597 C CA . GLU A 1 80 ? 12.055 -1.896 1.631 1 96.06 80 GLU A CA 1
ATOM 598 C C . GLU A 1 80 ? 12.641 -0.691 0.897 1 96.06 80 GLU A C 1
ATOM 600 O O . GLU A 1 80 ? 13.133 -0.821 -0.224 1 96.06 80 GLU A O 1
ATOM 605 N N . PRO A 1 81 ? 12.523 0.521 1.568 1 96.5 81 PRO A N 1
ATOM 606 C CA . PRO A 1 81 ? 13.141 1.688 0.932 1 96.5 81 PRO A CA 1
ATOM 607 C C . PRO A 1 81 ? 14.664 1.591 0.862 1 96.5 81 PRO A C 1
ATOM 609 O O . PRO A 1 81 ? 15.312 1.322 1.874 1 96.5 81 PRO A O 1
ATOM 612 N N . GLU A 1 82 ? 15.148 1.682 -0.271 1 95.56 82 GLU A N 1
ATOM 613 C CA . GLU A 1 82 ? 16.594 1.82 -0.483 1 95.56 82 GLU A CA 1
ATOM 614 C C . GLU A 1 82 ? 17.031 3.266 -0.293 1 95.56 82 GLU A C 1
ATOM 616 O O . GLU A 1 82 ? 18.109 3.521 0.253 1 95.56 82 GLU A O 1
ATOM 621 N N . ASP A 1 83 ? 16.234 4.211 -0.758 1 96.25 83 ASP A N 1
ATOM 622 C CA . ASP A 1 83 ? 16.453 5.645 -0.598 1 96.25 83 ASP A CA 1
ATOM 623 C C . ASP A 1 83 ? 15.188 6.352 -0.126 1 96.25 83 ASP A C 1
ATOM 625 O O . ASP A 1 83 ? 14.078 5.898 -0.411 1 96.25 83 ASP A O 1
ATOM 629 N N . THR A 1 84 ? 15.398 7.414 0.554 1 97.44 84 THR A N 1
ATOM 630 C CA . THR A 1 84 ? 14.289 8.219 1.068 1 97.44 84 THR A CA 1
ATOM 631 C C . THR A 1 84 ? 14.609 9.703 0.968 1 97.44 84 THR A C 1
ATOM 633 O O . THR A 1 84 ? 15.758 10.086 0.728 1 97.44 84 THR A O 1
ATOM 636 N N . GLU A 1 85 ? 13.625 10.508 1.024 1 96.94 85 GLU A N 1
ATOM 637 C CA . GLU A 1 85 ? 13.75 11.953 1.129 1 96.94 85 GLU A CA 1
ATOM 638 C C . GLU A 1 85 ? 12.773 12.523 2.152 1 96.94 85 GLU A C 1
ATOM 640 O O . GLU A 1 85 ? 11.648 12.047 2.275 1 96.94 85 GLU A O 1
ATOM 645 N N . ILE A 1 86 ? 13.273 13.523 2.842 1 97.19 86 ILE A N 1
ATOM 646 C CA . ILE A 1 86 ? 12.406 14.219 3.783 1 97.19 86 ILE A CA 1
ATOM 647 C C . ILE A 1 86 ? 11.539 15.234 3.035 1 97.19 86 ILE A C 1
ATOM 649 O O . ILE A 1 86 ? 12.023 15.945 2.158 1 97.19 86 ILE A O 1
ATOM 653 N N . VAL A 1 87 ? 10.336 15.297 3.381 1 98 87 VAL A N 1
ATOM 654 C CA . VAL A 1 87 ? 9.406 16.297 2.857 1 98 87 VAL A CA 1
ATOM 655 C C . VAL A 1 87 ? 8.734 17.031 4.012 1 98 87 VAL A C 1
ATOM 657 O O . VAL A 1 87 ? 8.359 16.406 5.012 1 98 87 VAL A O 1
ATOM 660 N N . ASN A 1 88 ? 8.75 18.297 3.879 1 98.25 88 ASN A N 1
ATOM 661 C CA . ASN A 1 88 ? 8.039 19.156 4.82 1 98.25 88 ASN A CA 1
ATOM 662 C C . ASN A 1 88 ? 6.691 19.609 4.262 1 98.25 88 ASN A C 1
ATOM 664 O O . ASN A 1 88 ? 6.637 20.266 3.223 1 98.25 88 ASN A O 1
ATOM 668 N N . LEU A 1 89 ? 5.641 19.312 4.934 1 98.69 89 LEU A N 1
ATOM 669 C CA . LEU A 1 89 ? 4.281 19.531 4.445 1 98.69 89 LEU A CA 1
ATOM 670 C C . LEU A 1 89 ? 3.527 20.5 5.344 1 98.69 89 LEU A C 1
ATOM 672 O O . LEU A 1 89 ? 3.414 20.266 6.551 1 98.69 89 LEU A O 1
ATOM 676 N N . MET A 1 90 ? 3.006 21.5 4.785 1 98.69 90 MET A N 1
ATOM 677 C CA . MET A 1 90 ? 2.197 22.438 5.574 1 98.69 90 MET A CA 1
ATOM 678 C C . MET A 1 90 ? 0.749 21.953 5.648 1 98.69 90 MET A C 1
ATOM 680 O O . MET A 1 90 ? 0.122 21.703 4.621 1 98.69 90 MET A O 1
ATOM 684 N N . VAL A 1 91 ? 0.279 21.859 6.859 1 98.44 91 VAL A N 1
ATOM 685 C CA . VAL A 1 91 ? -1.11 21.531 7.141 1 98.44 91 VAL A CA 1
ATOM 686 C C . VAL A 1 91 ? -1.702 22.531 8.117 1 98.44 91 VAL A C 1
ATOM 688 O O . VAL A 1 91 ? -1.003 23.438 8.586 1 98.44 91 VAL A O 1
ATOM 691 N N . SER A 1 92 ? -2.99 22.375 8.359 1 98.06 92 SER A N 1
ATOM 692 C CA . SER A 1 92 ? -3.639 23.328 9.266 1 98.06 92 SER A CA 1
ATOM 693 C C . SER A 1 92 ? -4.52 22.609 10.281 1 98.06 92 SER A C 1
ATOM 695 O O . SER A 1 92 ? -4.828 21.422 10.117 1 98.06 92 SER A O 1
ATOM 697 N N . TYR A 1 93 ? -4.754 23.219 11.32 1 96.88 93 TYR A N 1
ATOM 698 C CA . TYR A 1 93 ? -5.738 22.797 12.312 1 96.88 93 TYR A CA 1
ATOM 699 C C . TYR A 1 93 ? -6.348 23.984 13.031 1 96.88 93 TYR A C 1
ATOM 701 O O . TYR A 1 93 ? -5.859 25.109 12.906 1 96.88 93 TYR A O 1
ATOM 709 N N . VAL A 1 94 ? -7.488 23.75 13.664 1 93.94 94 VAL A N 1
ATOM 710 C CA . VAL A 1 94 ? -8.18 24.828 14.367 1 93.94 94 VAL A CA 1
ATOM 711 C C . VAL A 1 94 ? -7.914 24.703 15.867 1 93.94 94 VAL A C 1
ATOM 713 O O . VAL A 1 94 ? -8.148 23.656 16.469 1 93.94 94 VAL A O 1
ATOM 716 N N . ASN A 1 95 ? -7.312 25.703 16.422 1 90.19 95 ASN A N 1
ATOM 717 C CA . ASN A 1 95 ? -7.082 25.844 17.844 1 90.19 95 ASN A CA 1
ATOM 718 C C . ASN A 1 95 ? -7.773 27.094 18.406 1 90.19 95 ASN A C 1
ATOM 720 O O . ASN A 1 95 ? -7.469 28.219 17.984 1 90.19 95 ASN A O 1
ATOM 724 N N . ASP A 1 96 ? -8.719 26.844 19.453 1 92.12 96 ASP A N 1
ATOM 725 C CA . ASP A 1 96 ? -9.469 27.938 20.031 1 92.12 96 ASP A CA 1
ATOM 726 C C . ASP A 1 96 ? -10.086 28.828 18.953 1 92.12 96 ASP A C 1
ATOM 728 O O . ASP A 1 96 ? -9.906 30.047 18.953 1 92.12 96 ASP A O 1
ATOM 732 N N . ASP A 1 97 ? -10.562 28.312 17.891 1 90.94 97 ASP A N 1
ATOM 733 C CA . ASP A 1 97 ? -11.32 28.922 16.797 1 90.94 97 ASP A CA 1
ATOM 734 C C . ASP A 1 97 ? -10.406 29.688 15.844 1 90.94 97 ASP A C 1
ATOM 736 O O . ASP A 1 97 ? -10.859 30.531 15.078 1 90.94 97 ASP A O 1
ATOM 740 N N . VAL A 1 98 ? -9.188 29.547 16.031 1 94.19 98 VAL A N 1
ATOM 741 C CA . VAL A 1 98 ? -8.219 30.141 15.109 1 94.19 98 VAL A CA 1
ATOM 742 C C . VAL A 1 98 ? -7.551 29.047 14.273 1 94.19 98 VAL A C 1
ATOM 744 O O . VAL A 1 98 ? -7.133 28.016 14.812 1 94.19 98 VAL A O 1
ATOM 747 N N . MET A 1 99 ? -7.57 29.266 13.062 1 94.12 99 MET A N 1
ATOM 748 C CA . MET A 1 99 ? -6.867 28.344 12.18 1 94.12 99 MET A CA 1
ATOM 749 C C . MET A 1 99 ? -5.359 28.562 12.25 1 94.12 99 MET A C 1
ATOM 751 O O . MET A 1 99 ? -4.883 29.688 12.094 1 94.12 99 MET A O 1
ATOM 755 N N . GLU A 1 100 ? -4.637 27.5 12.523 1 95.88 100 GLU A N 1
ATOM 756 C CA . GLU A 1 100 ? -3.18 27.547 12.586 1 95.88 100 GLU A CA 1
ATOM 757 C C . GLU A 1 100 ? -2.553 26.625 11.547 1 95.88 100 GLU A C 1
ATOM 759 O O . GLU A 1 100 ? -3.02 25.5 11.336 1 95.88 100 GLU A O 1
ATOM 764 N N . ASN A 1 101 ? -1.544 27.203 10.844 1 97.12 101 ASN A N 1
ATOM 765 C CA . ASN A 1 101 ? -0.755 26.375 9.938 1 97.12 101 ASN A CA 1
ATOM 766 C C . ASN A 1 101 ? 0.486 25.812 10.617 1 97.12 101 ASN A C 1
ATOM 768 O O . ASN A 1 101 ? 1.153 26.516 11.383 1 97.12 101 ASN A O 1
ATOM 772 N N . VAL A 1 102 ? 0.695 24.578 10.312 1 97.38 102 VAL A N 1
ATOM 773 C CA . VAL A 1 102 ? 1.876 23.938 10.883 1 97.38 102 VAL A CA 1
ATOM 774 C C . VAL A 1 102 ? 2.562 23.078 9.812 1 97.38 102 VAL A C 1
ATOM 776 O O . VAL A 1 102 ? 1.896 22.453 8.984 1 97.38 102 VAL A O 1
ATOM 779 N N . THR A 1 103 ? 3.875 23.078 9.875 1 97.88 103 THR A N 1
ATOM 780 C CA . THR A 1 103 ? 4.652 22.234 8.969 1 97.88 103 THR A CA 1
ATOM 781 C C . THR A 1 103 ? 5.016 20.922 9.641 1 97.88 103 THR A C 1
ATOM 783 O O . THR A 1 103 ? 5.574 20.906 10.742 1 97.88 103 THR A O 1
ATOM 786 N N . ILE A 1 104 ? 4.66 19.844 8.969 1 98 104 ILE A N 1
ATOM 787 C CA . ILE A 1 104 ? 5.031 18.547 9.5 1 98 104 ILE A CA 1
ATOM 788 C C . ILE A 1 104 ? 6.121 17.922 8.625 1 98 104 ILE A C 1
ATOM 790 O O . ILE A 1 104 ? 6.188 18.188 7.426 1 98 104 ILE A O 1
ATOM 794 N N . GLU A 1 105 ? 6.941 17.125 9.258 1 97.44 105 GLU A N 1
ATOM 795 C CA . GLU A 1 105 ? 8.023 16.422 8.57 1 97.44 105 GLU A CA 1
ATOM 796 C C . GLU A 1 105 ? 7.66 14.953 8.32 1 97.44 105 GLU A C 1
ATOM 798 O O . GLU A 1 105 ? 7.207 14.258 9.234 1 97.44 105 GLU A O 1
ATOM 803 N N . ALA A 1 106 ? 7.816 14.57 7.113 1 97.69 106 ALA A N 1
ATOM 804 C CA . ALA A 1 106 ? 7.555 13.18 6.746 1 97.69 106 ALA A CA 1
ATOM 805 C C . ALA A 1 106 ? 8.641 12.648 5.816 1 97.69 106 ALA A C 1
ATOM 807 O O . ALA A 1 106 ? 9.547 13.383 5.422 1 97.69 106 ALA A O 1
ATOM 808 N N . THR A 1 107 ? 8.586 11.383 5.59 1 97.25 107 THR A N 1
ATOM 809 C CA . THR A 1 107 ? 9.578 10.727 4.742 1 97.25 107 THR A CA 1
ATOM 810 C C . THR A 1 107 ? 8.914 10.141 3.5 1 97.25 107 THR A C 1
ATOM 812 O O . THR A 1 107 ? 7.914 9.43 3.6 1 97.25 107 THR A O 1
ATOM 815 N N . ASN A 1 108 ? 9.477 10.5 2.398 1 97.5 108 ASN A N 1
ATOM 816 C CA . ASN A 1 108 ? 9.125 9.852 1.143 1 97.5 108 ASN A CA 1
ATOM 817 C C . ASN A 1 108 ? 10.164 8.805 0.74 1 97.5 108 ASN A C 1
ATOM 819 O O . ASN A 1 108 ? 11.367 9.078 0.776 1 97.5 108 ASN A O 1
ATOM 823 N N . HIS A 1 109 ? 9.672 7.621 0.432 1 97.94 109 HIS A N 1
ATOM 824 C CA . HIS A 1 109 ? 10.562 6.664 -0.22 1 97.94 109 HIS A CA 1
ATOM 825 C C . HIS A 1 109 ? 10.82 7.055 -1.671 1 97.94 109 HIS A C 1
ATOM 827 O O . HIS A 1 109 ? 9.898 7.48 -2.377 1 97.94 109 HIS A O 1
ATOM 833 N N . THR A 1 110 ? 12.047 6.969 -2.115 1 97.31 110 THR A N 1
ATOM 834 C CA . THR A 1 110 ? 12.344 7.422 -3.469 1 97.31 110 THR A CA 1
ATOM 835 C C . THR A 1 110 ? 12.883 6.273 -4.316 1 97.31 110 THR A C 1
ATOM 837 O O . THR A 1 110 ? 12.945 6.371 -5.543 1 97.31 110 THR A O 1
ATOM 840 N N . SER A 1 111 ? 13.242 5.223 -3.693 1 97.19 111 SER A N 1
ATOM 841 C CA . SER A 1 111 ? 13.594 3.975 -4.359 1 97.19 111 SER A CA 1
ATOM 842 C C . SER A 1 111 ? 13.375 2.775 -3.443 1 97.19 111 SER A C 1
ATOM 844 O O . SER A 1 111 ? 13.367 2.918 -2.219 1 97.19 111 SER A O 1
ATOM 846 N N . CYS A 1 112 ? 13.18 1.66 -4.023 1 97.31 112 CYS A N 1
ATOM 847 C CA . CYS A 1 112 ? 12.875 0.459 -3.252 1 97.31 112 CYS A CA 1
ATOM 848 C C . CYS A 1 112 ? 13.828 -0.674 -3.611 1 97.31 112 CYS A C 1
ATOM 850 O O . CYS A 1 112 ? 14.375 -0.703 -4.715 1 97.31 112 CYS A O 1
ATOM 852 N N . ALA A 1 113 ? 14.031 -1.539 -2.699 1 95.38 113 ALA A N 1
ATOM 853 C CA . ALA A 1 113 ? 14.852 -2.732 -2.908 1 95.38 113 ALA A CA 1
ATOM 854 C C . ALA A 1 113 ? 14.305 -3.918 -2.121 1 95.38 113 ALA A C 1
ATOM 856 O O . ALA A 1 113 ? 13.68 -3.738 -1.071 1 95.38 113 ALA A O 1
ATOM 857 N N . CYS A 1 114 ? 14.438 -5.094 -2.672 1 94.38 114 CYS A N 1
ATOM 858 C CA . CYS A 1 114 ? 14.117 -6.316 -1.941 1 94.38 114 CYS A CA 1
ATOM 859 C C . CYS A 1 114 ? 15.234 -6.68 -0.972 1 94.38 114 CYS A C 1
ATOM 861 O O . CYS A 1 114 ? 16.375 -6.914 -1.387 1 94.38 114 CYS A O 1
ATOM 863 N N . VAL A 1 115 ? 14.859 -6.719 0.304 1 93.88 115 VAL A N 1
ATOM 864 C CA . VAL A 1 115 ? 15.828 -6.992 1.358 1 93.88 115 VAL A CA 1
ATOM 865 C C . VAL A 1 115 ? 15.445 -8.281 2.088 1 93.88 115 VAL A C 1
ATOM 867 O O . VAL A 1 115 ? 14.266 -8.547 2.314 1 93.88 115 VAL A O 1
ATOM 870 N N . GLN A 1 116 ? 16.375 -9.086 2.363 1 90.06 116 GLN A N 1
ATOM 871 C CA . GLN A 1 116 ? 16.094 -10.328 3.08 1 90.06 116 GLN A CA 1
ATOM 872 C C . GLN A 1 116 ? 15.594 -10.047 4.492 1 90.06 116 GLN A C 1
ATOM 874 O O . GLN A 1 116 ? 16.062 -9.117 5.152 1 90.06 116 GLN A O 1
ATOM 879 N N . SER A 1 117 ? 14.414 -10.484 4.836 1 77.94 117 SER A N 1
ATOM 880 C CA . SER A 1 117 ? 13.773 -10.242 6.121 1 77.94 117 SER A CA 1
ATOM 881 C C . SER A 1 117 ? 14.75 -10.445 7.277 1 77.94 117 SER A C 1
ATOM 883 O O . SER A 1 117 ? 14.602 -9.836 8.336 1 77.94 117 SER A O 1
ATOM 885 N N . ASN A 1 118 ? 15.648 -11.422 7.297 1 62.38 118 ASN A N 1
ATOM 886 C CA . ASN A 1 118 ? 16.594 -11.586 8.398 1 62.38 118 ASN A CA 1
ATOM 887 C C . ASN A 1 118 ? 17.562 -10.414 8.477 1 62.38 118 ASN A C 1
ATOM 889 O O . ASN A 1 118 ? 18.375 -10.336 9.406 1 62.38 118 ASN A O 1
ATOM 893 N N . GLY A 1 119 ? 17.719 -9.25 8.062 1 55.09 119 GLY A N 1
ATOM 894 C CA . GLY A 1 119 ? 18.516 -8.094 8.438 1 55.09 119 GLY A CA 1
ATOM 895 C C . GLY A 1 119 ? 19.203 -7.43 7.262 1 55.09 119 GLY A C 1
ATOM 896 O O . GLY A 1 119 ? 19.516 -6.238 7.309 1 55.09 119 GLY A O 1
ATOM 897 N N . THR A 1 120 ? 20.031 -8.008 6.176 1 46.5 120 THR A N 1
ATOM 898 C CA . THR A 1 120 ? 21.094 -7.27 5.484 1 46.5 120 THR A CA 1
ATOM 899 C C . THR A 1 120 ? 20.578 -6.723 4.152 1 46.5 120 THR A C 1
ATOM 901 O O . THR A 1 120 ? 19.891 -7.426 3.408 1 46.5 120 THR A O 1
ATOM 904 N N . ILE A 1 121 ? 20.516 -5.48 4.023 1 46.88 121 ILE A N 1
ATOM 905 C CA . ILE A 1 121 ? 20.25 -4.844 2.738 1 46.88 121 ILE A CA 1
ATOM 906 C C . ILE A 1 121 ? 21.203 -5.391 1.682 1 46.88 121 ILE A C 1
ATOM 908 O O . ILE A 1 121 ? 22.422 -5.445 1.902 1 46.88 121 ILE A O 1
ATOM 912 N N . LYS A 1 122 ? 20.797 -5.949 0.54 1 37.28 122 LYS A N 1
ATOM 913 C CA . LYS A 1 122 ? 21.766 -6.305 -0.49 1 37.28 122 LYS A CA 1
ATOM 914 C C . LYS A 1 122 ? 22.109 -5.102 -1.365 1 37.28 122 LYS A C 1
ATOM 916 O O . LYS A 1 122 ? 21.219 -4.309 -1.703 1 37.28 122 LYS A O 1
ATOM 921 N N . MET B 1 1 ? 61.312 16.891 10.211 1 37.34 1 MET B N 1
ATOM 922 C CA . MET B 1 1 ? 60.062 17.547 10.578 1 37.34 1 MET B CA 1
ATOM 923 C C . MET B 1 1 ? 58.938 17.094 9.664 1 37.34 1 MET B C 1
ATOM 925 O O . MET B 1 1 ? 58.875 17.469 8.492 1 37.34 1 MET B O 1
ATOM 929 N N . ASP B 1 2 ? 58.469 15.766 9.781 1 55.75 2 ASP B N 1
ATOM 930 C CA . ASP B 1 2 ? 57.375 15.125 9.078 1 55.75 2 ASP B CA 1
ATOM 9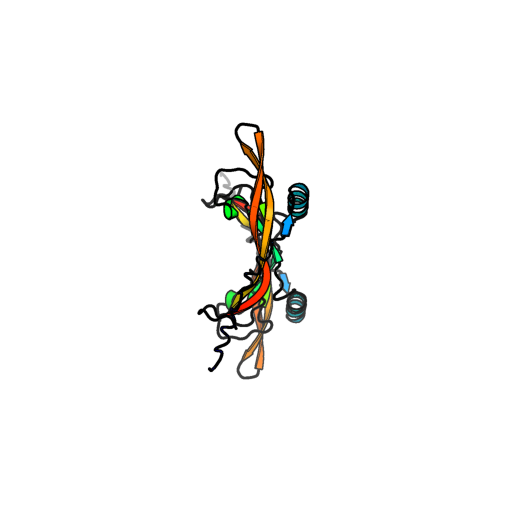31 C C . ASP B 1 2 ? 56.062 15.844 9.367 1 55.75 2 ASP B C 1
ATOM 933 O O . ASP B 1 2 ? 55.656 15.977 10.531 1 55.75 2 ASP B O 1
ATOM 937 N N . PHE B 1 3 ? 55.594 16.844 8.5 1 54.69 3 PHE B N 1
ATOM 938 C CA . PHE B 1 3 ? 54.281 17.531 8.5 1 54.69 3 PHE B CA 1
ATOM 939 C C . PHE B 1 3 ? 53.156 16.531 8.375 1 54.69 3 PHE B C 1
ATOM 941 O O . PHE B 1 3 ? 53 15.867 7.34 1 54.69 3 PHE B O 1
ATOM 948 N N . LEU B 1 4 ? 52.719 15.906 9.484 1 53.47 4 LEU B N 1
ATOM 949 C CA . LEU B 1 4 ? 51.5 15.133 9.555 1 53.47 4 LEU B CA 1
ATOM 950 C C . LEU B 1 4 ? 50.281 15.969 9.109 1 53.47 4 LEU B C 1
ATOM 952 O O . LEU B 1 4 ? 49.969 16.969 9.742 1 53.47 4 LEU B O 1
ATOM 956 N N . SER B 1 5 ? 49.969 15.969 7.836 1 58.03 5 SER B N 1
ATOM 957 C CA . SER B 1 5 ? 48.75 16.594 7.266 1 58.03 5 SER B CA 1
ATOM 958 C C . SER B 1 5 ? 47.5 15.992 7.863 1 58.03 5 SER B C 1
ATOM 960 O O . SER B 1 5 ? 47.219 14.805 7.684 1 58.03 5 SER B O 1
ATOM 962 N N . VAL B 1 6 ? 46.969 16.469 8.984 1 59.44 6 VAL B N 1
ATOM 963 C CA . VAL B 1 6 ? 45.656 16.109 9.484 1 59.44 6 VAL B CA 1
ATOM 964 C C . VAL B 1 6 ? 44.594 16.562 8.477 1 59.44 6 VAL B C 1
ATOM 966 O O . VAL B 1 6 ? 44.375 17.75 8.273 1 59.44 6 VAL B O 1
ATOM 969 N N . ALA B 1 7 ? 44.219 15.695 7.441 1 55.56 7 ALA B N 1
ATOM 970 C CA . ALA B 1 7 ? 43.031 15.977 6.621 1 55.56 7 ALA B CA 1
ATOM 971 C C . ALA B 1 7 ? 41.75 15.969 7.469 1 55.56 7 ALA B C 1
ATOM 973 O O . ALA B 1 7 ? 41.375 14.93 8.023 1 55.56 7 ALA B O 1
ATOM 974 N N . LEU B 1 8 ? 41.281 17.109 7.996 1 57.78 8 LEU B N 1
ATOM 975 C CA . LEU B 1 8 ? 39.969 17.25 8.578 1 57.78 8 LEU B CA 1
ATOM 976 C C . LEU B 1 8 ? 38.875 16.859 7.582 1 57.78 8 LEU B C 1
ATOM 978 O O . LEU B 1 8 ? 38.719 17.516 6.547 1 57.78 8 LEU B O 1
ATOM 982 N N . SER B 1 9 ? 38.5 15.602 7.504 1 57.84 9 SER B N 1
ATOM 983 C CA . SER B 1 9 ? 37.312 15.211 6.73 1 57.84 9 SER B CA 1
ATOM 984 C C . SER B 1 9 ? 36.062 15.953 7.199 1 57.84 9 SER B C 1
ATOM 986 O O . SER B 1 9 ? 35.656 15.805 8.344 1 57.84 9 SER B O 1
ATOM 988 N N . LEU B 1 10 ? 35.875 17.219 6.805 1 55.88 10 LEU B N 1
ATOM 989 C CA . LEU B 1 10 ? 34.594 17.859 7 1 55.88 10 LEU B CA 1
ATOM 990 C C . LEU B 1 10 ? 33.438 16.953 6.523 1 55.88 10 LEU B C 1
ATOM 992 O O . LEU B 1 10 ? 33.312 16.688 5.324 1 55.88 10 LEU B O 1
ATOM 996 N N . SER B 1 11 ? 32.969 16.078 7.359 1 56.34 11 SER B N 1
ATOM 997 C CA . SER B 1 11 ? 31.75 15.367 7.039 1 56.34 11 SER B CA 1
ATOM 998 C C . SER B 1 11 ? 30.625 16.328 6.648 1 56.34 11 SER B C 1
ATOM 1000 O O . SER B 1 11 ? 30.203 17.156 7.453 1 56.34 11 SER B O 1
ATOM 1002 N N . VAL B 1 12 ? 30.625 16.875 5.473 1 51.5 12 VAL B N 1
ATOM 1003 C CA . VAL B 1 12 ? 29.453 17.562 4.945 1 51.5 12 VAL B CA 1
ATOM 1004 C C . VAL B 1 12 ? 28.188 16.828 5.355 1 51.5 12 VAL B C 1
ATOM 1006 O O . VAL B 1 12 ? 27.969 15.68 4.949 1 51.5 12 VAL B O 1
ATOM 1009 N N . ILE B 1 13 ? 27.781 17.031 6.602 1 52.66 13 ILE B N 1
ATOM 1010 C CA . ILE B 1 13 ? 26.406 16.656 6.867 1 52.66 13 ILE B CA 1
ATOM 1011 C C . ILE B 1 13 ? 25.5 17.203 5.77 1 52.66 13 ILE B C 1
ATOM 1013 O O . ILE B 1 13 ? 25.297 18.422 5.676 1 52.66 13 ILE B O 1
ATOM 1017 N N . SER B 1 14 ? 25.5 16.75 4.523 1 52.31 14 SER B N 1
ATOM 1018 C CA . SER B 1 14 ? 24.484 17.156 3.553 1 52.31 14 SER B CA 1
ATOM 1019 C C . SER B 1 14 ? 23.125 17.312 4.215 1 52.31 14 SER B C 1
ATOM 1021 O O . SER B 1 14 ? 22.516 16.328 4.621 1 52.31 14 SER B O 1
ATOM 1023 N N . VAL B 1 15 ? 22.938 18.344 4.969 1 53.41 15 VAL B N 1
ATOM 1024 C CA . VAL B 1 15 ? 21.562 18.688 5.352 1 53.41 15 VAL B CA 1
ATOM 1025 C C . VAL B 1 15 ? 20.641 18.531 4.152 1 53.41 15 VAL B C 1
ATOM 1027 O O . VAL B 1 15 ? 20.75 19.266 3.164 1 53.41 15 VAL B O 1
ATOM 1030 N N . VAL B 1 16 ? 20.359 17.391 3.631 1 57.28 16 VAL B N 1
ATOM 1031 C CA . VAL B 1 16 ? 19.359 17.266 2.582 1 57.28 16 VAL B CA 1
ATOM 1032 C C . VAL B 1 16 ? 18.141 18.109 2.932 1 57.28 16 VAL B C 1
ATOM 1034 O O . VAL B 1 16 ? 17.453 17.844 3.926 1 57.28 16 VAL B O 1
ATOM 1037 N N . ALA B 1 17 ? 18.344 19.5 2.715 1 66.62 17 ALA B N 1
ATOM 1038 C CA . ALA B 1 17 ? 17.188 20.375 2.846 1 66.62 17 ALA B CA 1
ATOM 1039 C C . ALA B 1 17 ? 15.938 19.719 2.285 1 66.62 17 ALA B C 1
ATOM 1041 O O . ALA B 1 17 ? 15.922 19.266 1.135 1 66.62 17 ALA B O 1
ATOM 1042 N N . GLY B 1 18 ? 14.969 19.25 3.031 1 78.94 18 GLY B N 1
ATOM 1043 C CA . GLY B 1 18 ? 13.734 18.609 2.619 1 78.94 18 GLY B CA 1
ATOM 1044 C C . GLY B 1 18 ? 12.875 19.484 1.728 1 78.94 18 GLY B C 1
ATOM 1045 O O . GLY B 1 18 ? 13.07 20.688 1.661 1 78.94 18 GLY B O 1
ATOM 1046 N N . ARG B 1 19 ? 12.281 18.969 0.737 1 87 19 ARG B N 1
ATOM 1047 C CA . ARG B 1 19 ? 11.297 19.672 -0.081 1 87 19 ARG B CA 1
ATOM 1048 C C . ARG B 1 19 ? 10.133 20.172 0.769 1 87 19 ARG B C 1
ATOM 1050 O O . ARG B 1 19 ? 9.602 19.422 1.6 1 87 19 ARG B O 1
ATOM 1057 N N . CYS B 1 20 ? 9.898 21.469 0.62 1 93.75 20 CYS B N 1
ATOM 1058 C CA . CYS B 1 20 ? 8.773 22.047 1.343 1 93.75 20 CYS B CA 1
ATOM 1059 C C . CYS B 1 20 ? 7.555 22.172 0.434 1 93.75 20 CYS B C 1
ATOM 1061 O O . CYS B 1 20 ? 7.66 22.688 -0.68 1 93.75 20 CYS B O 1
ATOM 1063 N N . ILE B 1 21 ? 6.48 21.703 0.863 1 97.12 21 ILE B N 1
ATOM 1064 C CA . ILE B 1 21 ? 5.215 21.766 0.14 1 97.12 21 ILE B CA 1
ATOM 1065 C C . ILE B 1 21 ? 4.223 22.625 0.92 1 97.12 21 ILE B C 1
ATOM 1067 O O . ILE B 1 21 ? 3.957 22.375 2.096 1 97.12 21 ILE B O 1
ATOM 1071 N N . ASP B 1 22 ? 3.719 23.609 0.319 1 97.75 22 ASP B N 1
ATOM 1072 C CA . ASP B 1 22 ? 2.867 24.531 1.051 1 97.75 22 ASP B CA 1
ATOM 1073 C C . ASP B 1 22 ? 1.451 23.984 1.198 1 97.75 22 ASP B C 1
ATOM 1075 O O . ASP B 1 22 ? 1.132 22.922 0.662 1 97.75 22 ASP B O 1
ATOM 1079 N N . TYR B 1 23 ? 0.635 24.734 1.896 1 98.31 23 TYR B N 1
ATOM 1080 C CA . TYR B 1 23 ? -0.697 24.281 2.285 1 98.31 23 TYR B CA 1
ATOM 1081 C C . TYR B 1 23 ? -1.566 24.031 1.06 1 98.31 23 TYR B C 1
ATOM 1083 O O . TYR B 1 23 ? -2.248 23 0.976 1 98.31 23 TYR B O 1
ATOM 1091 N N . ARG B 1 24 ? -1.571 24.938 0.159 1 98.31 24 ARG B N 1
ATOM 1092 C CA . ARG B 1 24 ? -2.385 24.812 -1.046 1 98.31 24 ARG B CA 1
ATOM 1093 C C . ARG B 1 24 ? -1.991 23.562 -1.843 1 98.31 24 ARG B C 1
ATOM 1095 O O . ARG B 1 24 ? -2.854 22.797 -2.26 1 98.31 24 ARG B O 1
ATOM 1102 N N . GLU B 1 25 ? -0.762 23.328 -2.059 1 98.12 25 GLU B N 1
ATOM 1103 C CA . GLU B 1 25 ? -0.281 22.188 -2.83 1 98.12 25 GLU B CA 1
ATOM 1104 C C . GLU B 1 25 ? -0.561 20.875 -2.105 1 98.12 25 GLU B C 1
ATOM 1106 O O . GLU B 1 25 ? -0.951 19.891 -2.729 1 98.12 25 GLU B O 1
ATOM 1111 N N . VAL B 1 26 ? -0.37 20.875 -0.784 1 98.5 26 VAL B N 1
ATOM 1112 C CA . VAL B 1 26 ? -0.672 19.688 -0.006 1 98.5 26 VAL B CA 1
ATOM 1113 C C . VAL B 1 26 ? -2.135 19.297 -0.202 1 98.5 26 VAL B C 1
ATOM 1115 O O . VAL B 1 26 ? -2.447 18.125 -0.439 1 98.5 26 VAL B O 1
ATOM 1118 N N . ASN B 1 27 ? -2.996 20.281 -0.124 1 98.19 27 ASN B N 1
ATOM 1119 C CA . ASN B 1 27 ? -4.422 20.031 -0.277 1 98.19 27 ASN B CA 1
ATOM 1120 C C . ASN B 1 27 ? -4.758 19.547 -1.687 1 98.19 27 ASN B C 1
ATOM 1122 O O . ASN B 1 27 ? -5.566 18.625 -1.86 1 98.19 27 ASN B O 1
ATOM 1126 N N . GLU B 1 28 ? -4.133 20.125 -2.67 1 98.25 28 GLU B N 1
ATOM 1127 C CA . GLU B 1 28 ? -4.367 19.734 -4.055 1 98.25 28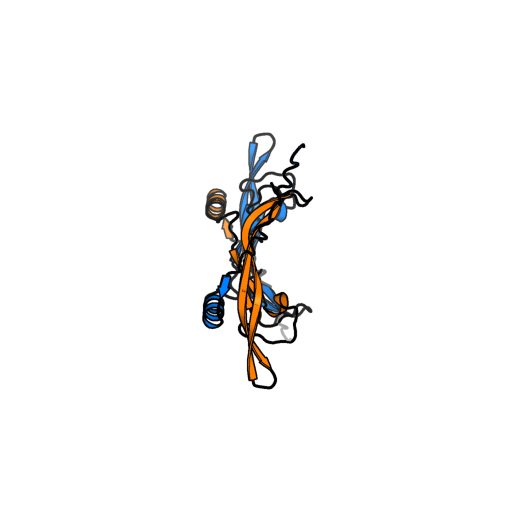 GLU B CA 1
ATOM 1128 C C . GLU B 1 28 ? -3.977 18.266 -4.289 1 98.25 28 GLU B C 1
ATOM 1130 O O . GLU B 1 28 ? -4.723 17.516 -4.914 1 98.25 28 GLU B O 1
ATOM 1135 N N . ILE B 1 29 ? -2.846 17.891 -3.844 1 98.12 29 ILE B N 1
ATOM 1136 C CA . ILE B 1 29 ? -2.361 16.531 -3.996 1 98.12 29 ILE B CA 1
ATOM 1137 C C . ILE B 1 29 ? -3.299 15.562 -3.271 1 98.12 29 ILE B C 1
ATOM 1139 O O . ILE B 1 29 ? -3.684 14.531 -3.82 1 98.12 29 ILE B O 1
ATOM 1143 N N . SER B 1 30 ? -3.676 15.906 -2.049 1 97.31 30 SER B N 1
ATOM 1144 C CA . SER B 1 30 ? -4.551 15.055 -1.252 1 97.31 30 SER B CA 1
ATOM 1145 C C . SER B 1 30 ? -5.922 14.906 -1.904 1 97.31 30 SER B C 1
ATOM 1147 O O . SER B 1 30 ? -6.492 13.805 -1.925 1 97.31 30 SER B O 1
ATOM 1149 N N . GLU B 1 31 ? -6.402 15.945 -2.412 1 96.5 31 GLU B N 1
ATOM 1150 C CA . GLU B 1 31 ? -7.719 15.93 -3.047 1 96.5 31 GLU B CA 1
ATOM 1151 C C . GLU B 1 31 ? -7.703 15.102 -4.328 1 96.5 31 GLU B C 1
ATOM 1153 O O . GLU B 1 31 ? -8.719 14.508 -4.699 1 96.5 31 GLU B O 1
ATOM 1158 N N . ALA B 1 32 ? -6.641 15.078 -5 1 97.56 32 ALA B N 1
ATOM 1159 C CA . ALA B 1 32 ? -6.523 14.383 -6.281 1 97.56 32 ALA B CA 1
ATOM 1160 C C . ALA B 1 32 ? -6.34 12.883 -6.074 1 97.56 32 ALA B C 1
ATOM 1162 O O . ALA B 1 32 ? -6.488 12.094 -7.012 1 97.56 32 ALA B O 1
ATOM 1163 N N . PHE B 1 33 ? -5.996 12.469 -4.895 1 97.56 33 PHE B N 1
ATOM 1164 C CA . PHE B 1 33 ? -5.762 11.055 -4.605 1 97.56 33 PHE B CA 1
ATOM 1165 C C . PHE B 1 33 ? -7.078 10.289 -4.574 1 97.56 33 PHE B C 1
ATOM 1167 O O . PHE B 1 33 ? -8.047 10.727 -3.955 1 97.56 33 PHE B O 1
ATOM 1174 N N . PRO B 1 34 ? -7.188 9.156 -5.258 1 96.75 34 PRO B N 1
ATOM 1175 C CA . PRO B 1 34 ? -8.422 8.375 -5.297 1 96.75 34 PRO B CA 1
ATOM 1176 C C . PRO B 1 34 ? -8.695 7.629 -3.992 1 96.75 34 PRO B C 1
ATOM 1178 O O . PRO B 1 34 ? -8.312 6.465 -3.852 1 96.75 34 PRO B O 1
ATOM 1181 N N . CYS B 1 35 ? -9.445 8.188 -3.133 1 96.38 35 CYS B N 1
ATOM 1182 C CA . CYS B 1 35 ? -9.75 7.621 -1.825 1 96.38 35 CYS B CA 1
ATOM 1183 C C . CYS B 1 35 ? -10.766 6.488 -1.945 1 96.38 35 CYS B C 1
ATOM 1185 O O . CYS B 1 35 ? -11.656 6.539 -2.795 1 96.38 35 CYS B O 1
ATOM 1187 N N . ARG B 1 36 ? -10.578 5.438 -1.126 1 95.06 36 ARG B N 1
ATOM 1188 C CA . ARG B 1 36 ? -11.5 4.32 -0.958 1 95.06 36 ARG B CA 1
ATOM 1189 C C . ARG B 1 36 ? -11.602 3.496 -2.236 1 95.06 36 ARG B C 1
ATOM 1191 O O . ARG B 1 36 ? -12.656 2.928 -2.533 1 95.06 36 ARG B O 1
ATOM 1198 N N . VAL B 1 37 ? -10.648 3.592 -3.041 1 97.19 37 VAL B N 1
ATOM 1199 C CA . VAL B 1 37 ? -10.492 2.768 -4.234 1 97.19 37 VAL B CA 1
ATOM 1200 C C . VAL B 1 37 ? -9.312 1.81 -4.043 1 97.19 37 VAL B C 1
ATOM 1202 O O . VAL B 1 37 ? -8.172 2.242 -3.875 1 97.19 37 VAL B O 1
ATOM 1205 N N . PRO B 1 38 ? -9.57 0.533 -4.082 1 98.06 38 PRO B N 1
ATOM 1206 C CA . PRO B 1 38 ? -8.445 -0.399 -3.955 1 98.06 38 PRO B CA 1
ATOM 1207 C C . PRO B 1 38 ? -7.352 -0.145 -4.988 1 98.06 38 PRO B C 1
ATOM 1209 O O . PRO B 1 38 ? -7.648 0.179 -6.141 1 98.06 38 PRO B O 1
ATOM 1212 N N . GLN B 1 39 ? -6.102 -0.258 -4.57 1 97.12 39 GLN B N 1
ATOM 1213 C CA . GLN B 1 39 ? -4.953 0.037 -5.422 1 97.12 39 GLN B CA 1
ATOM 1214 C C . GLN B 1 39 ? -4.168 -1.23 -5.746 1 97.12 39 GLN B C 1
ATOM 1216 O O . GLN B 1 39 ? -4.117 -2.158 -4.934 1 97.12 39 GLN B O 1
ATOM 1221 N N . PRO B 1 40 ? -3.549 -1.3 -6.887 1 97.12 40 PRO B N 1
ATOM 1222 C CA . PRO B 1 40 ? -2.756 -2.479 -7.242 1 97.12 40 PRO B CA 1
ATOM 1223 C C . PRO B 1 40 ? -1.514 -2.639 -6.367 1 97.12 40 PRO B C 1
ATOM 1225 O O . PRO B 1 40 ? -0.866 -1.647 -6.02 1 97.12 40 PRO B O 1
ATOM 1228 N N . ARG B 1 41 ? -1.281 -3.834 -5.945 1 96.81 41 ARG B N 1
ATOM 1229 C CA . ARG B 1 41 ? -0.107 -4.238 -5.18 1 96.81 41 ARG B CA 1
ATOM 1230 C C . ARG B 1 41 ? 0.49 -5.527 -5.73 1 96.81 41 ARG B C 1
ATOM 1232 O O . ARG B 1 41 ? -0.24 -6.414 -6.18 1 96.81 41 ARG B O 1
ATOM 1239 N N . ALA B 1 42 ? 1.753 -5.562 -5.68 1 96.62 42 ALA B N 1
ATOM 1240 C CA . ALA B 1 42 ? 2.422 -6.824 -6 1 96.62 42 ALA B CA 1
ATOM 1241 C C . ALA B 1 42 ? 2.463 -7.746 -4.785 1 96.62 42 ALA B C 1
ATOM 1243 O O . ALA B 1 42 ? 3.01 -7.383 -3.74 1 96.62 42 ALA B O 1
ATOM 1244 N N . ILE B 1 43 ? 1.895 -8.914 -4.906 1 95.94 43 ILE B N 1
ATOM 1245 C CA . ILE B 1 43 ? 1.852 -9.898 -3.826 1 95.94 43 ILE B CA 1
ATOM 1246 C C . ILE B 1 43 ? 2.57 -11.172 -4.258 1 95.94 43 ILE B C 1
ATOM 1248 O O . ILE B 1 43 ? 2.277 -11.727 -5.32 1 95.94 43 ILE B O 1
ATOM 1252 N N . SER B 1 44 ? 3.475 -11.602 -3.412 1 95 44 SER B N 1
ATOM 1253 C CA . SER B 1 44 ? 4.242 -12.805 -3.727 1 95 44 SER B CA 1
ATOM 1254 C C . SER B 1 44 ? 3.344 -14.031 -3.787 1 95 44 SER B C 1
ATOM 1256 O O . SER B 1 44 ? 2.48 -14.219 -2.928 1 95 44 SER B O 1
ATOM 1258 N N . VAL B 1 45 ? 3.559 -14.938 -4.801 1 96.94 45 VAL B N 1
ATOM 1259 C CA . VAL B 1 45 ? 2.734 -16.141 -4.965 1 96.94 45 VAL B CA 1
ATOM 1260 C C . VAL B 1 45 ? 2.977 -17.094 -3.801 1 96.94 45 VAL B C 1
ATOM 1262 O O . VAL B 1 45 ? 2.031 -17.641 -3.236 1 96.94 45 VAL B O 1
ATOM 1265 N N . PRO B 1 46 ? 4.254 -17.25 -3.322 1 95.38 46 PRO B N 1
ATOM 1266 C CA . PRO B 1 46 ? 4.465 -18.125 -2.16 1 95.38 46 PRO B CA 1
ATOM 1267 C C . PRO B 1 46 ? 3.689 -17.656 -0.929 1 95.38 46 PRO B C 1
ATOM 1269 O O . PRO B 1 46 ? 3.242 -18.484 -0.13 1 95.38 46 PRO B O 1
ATOM 1272 N N . GLU B 1 47 ? 3.586 -16.375 -0.774 1 92.19 47 GLU B N 1
ATOM 1273 C CA . GLU B 1 47 ? 2.803 -15.859 0.343 1 92.19 47 GLU B CA 1
ATOM 1274 C C . GLU B 1 47 ? 1.336 -16.266 0.225 1 92.19 47 GLU B C 1
ATOM 1276 O O . GLU B 1 47 ? 0.679 -16.531 1.232 1 92.19 47 GLU B O 1
ATOM 1281 N N . ILE B 1 48 ? 0.83 -16.281 -0.947 1 95.25 48 ILE B N 1
ATOM 1282 C CA . ILE B 1 48 ? -0.565 -16.641 -1.184 1 95.25 48 ILE B CA 1
ATOM 1283 C C . ILE B 1 48 ? -0.758 -18.141 -0.967 1 95.25 48 ILE B C 1
ATOM 1285 O O . ILE B 1 48 ? -1.718 -18.562 -0.315 1 95.25 48 ILE B O 1
ATOM 1289 N N . THR B 1 49 ? 0.131 -18.953 -1.462 1 96.25 49 THR B N 1
ATOM 1290 C CA . THR B 1 49 ? -0.034 -20.406 -1.473 1 96.25 49 THR B CA 1
ATOM 1291 C C . THR B 1 49 ? 0.451 -21.016 -0.16 1 96.25 49 THR B C 1
ATOM 1293 O O . THR B 1 49 ? 0.094 -22.141 0.174 1 96.25 49 THR B O 1
ATOM 1296 N N . GLY B 1 50 ? 1.364 -20.297 0.507 1 94.75 50 GLY B N 1
ATOM 1297 C CA . GLY B 1 50 ? 1.982 -20.828 1.709 1 94.75 50 GLY B CA 1
ATOM 1298 C C . GLY B 1 50 ? 3.158 -21.734 1.419 1 94.75 50 GLY B C 1
ATOM 1299 O O . GLY B 1 50 ? 3.734 -22.328 2.336 1 94.75 50 GLY B O 1
ATOM 1300 N N . LYS B 1 51 ? 3.49 -21.938 0.197 1 94.31 51 LYS B N 1
ATOM 1301 C CA . LYS B 1 51 ? 4.629 -22.766 -0.2 1 94.31 51 LYS B CA 1
ATOM 1302 C C . LYS B 1 51 ? 5.859 -21.906 -0.47 1 94.31 51 LYS B C 1
ATOM 1304 O O . LYS B 1 51 ? 6.098 -21.484 -1.606 1 94.31 51 LYS B O 1
ATOM 1309 N N . GLU B 1 52 ? 6.688 -21.734 0.396 1 91.69 52 GLU B N 1
ATOM 1310 C CA . GLU B 1 52 ? 7.746 -20.734 0.398 1 91.69 52 GLU B CA 1
ATOM 1311 C C . GLU B 1 52 ? 8.938 -21.203 -0.437 1 91.69 52 GLU B C 1
ATOM 1313 O O . GLU B 1 52 ? 9.734 -20.375 -0.899 1 91.69 52 GLU B O 1
ATOM 1318 N N . LEU B 1 53 ? 9.078 -22.469 -0.623 1 89.94 53 LEU B N 1
ATOM 1319 C CA . LEU B 1 53 ? 10.266 -22.984 -1.282 1 89.94 53 LEU B CA 1
ATOM 1320 C C . LEU B 1 53 ? 10.039 -23.141 -2.783 1 89.94 53 LEU B C 1
ATOM 1322 O O . LEU B 1 53 ? 10.984 -23.359 -3.541 1 89.94 53 LEU B O 1
ATOM 1326 N N . ILE B 1 54 ? 8.828 -23.062 -3.178 1 91.88 54 ILE B N 1
ATOM 1327 C CA . ILE B 1 54 ? 8.508 -23.219 -4.594 1 91.88 54 ILE B CA 1
ATOM 1328 C C . ILE B 1 54 ? 8.734 -21.875 -5.309 1 91.88 54 ILE B C 1
ATOM 1330 O O . ILE B 1 54 ? 8.359 -20.828 -4.801 1 91.88 54 ILE B O 1
ATOM 1334 N N . MET B 1 55 ? 9.367 -21.984 -6.453 1 93 55 MET B N 1
ATOM 1335 C CA . MET B 1 55 ? 9.547 -20.828 -7.316 1 93 55 MET B CA 1
ATOM 1336 C C . MET B 1 55 ? 8.477 -20.781 -8.398 1 93 55 MET B C 1
ATOM 1338 O O . MET B 1 55 ? 8.492 -21.594 -9.328 1 93 55 MET B O 1
ATOM 1342 N N . TYR B 1 56 ? 7.68 -19.875 -8.281 1 96 56 TYR B N 1
ATOM 1343 C CA . TYR B 1 56 ? 6.594 -19.734 -9.242 1 96 56 TYR B CA 1
ATOM 1344 C C . TYR B 1 56 ? 6.977 -18.766 -10.352 1 96 56 TYR B C 1
ATOM 1346 O O . TYR B 1 56 ? 7.906 -17.969 -10.195 1 96 56 TYR B O 1
ATOM 1354 N N . ASN B 1 57 ? 6.277 -18.984 -11.383 1 96.56 57 ASN B N 1
ATOM 1355 C CA . ASN B 1 57 ? 6.316 -18.031 -12.484 1 96.56 57 ASN B CA 1
ATOM 1356 C C . ASN B 1 57 ? 4.91 -17.609 -12.898 1 96.56 57 ASN B C 1
ATOM 1358 O O . ASN B 1 57 ? 4.117 -18.422 -13.375 1 96.56 57 ASN B O 1
ATOM 1362 N N . PRO B 1 58 ? 4.605 -16.312 -12.781 1 97 58 PRO B N 1
ATOM 1363 C CA . PRO B 1 58 ? 5.461 -15.312 -12.133 1 97 58 PRO B CA 1
ATOM 1364 C C . PRO B 1 58 ? 5.559 -15.508 -10.625 1 97 58 PRO B C 1
ATOM 1366 O O . PRO B 1 58 ? 4.727 -16.203 -10.031 1 97 58 PRO B O 1
ATOM 1369 N N . ALA B 1 59 ? 6.602 -14.867 -10.016 1 95.38 59 ALA B N 1
ATOM 1370 C CA . ALA B 1 59 ? 6.832 -15.008 -8.578 1 95.38 59 ALA B CA 1
ATOM 1371 C C . ALA B 1 59 ? 5.855 -14.141 -7.781 1 95.38 59 ALA B C 1
ATOM 1373 O O . ALA B 1 59 ? 5.688 -14.336 -6.578 1 95.38 59 ALA B O 1
ATOM 1374 N N . TYR B 1 60 ? 5.328 -13.188 -8.438 1 96.5 60 TYR B N 1
ATOM 1375 C CA . TYR B 1 60 ? 4.348 -12.305 -7.824 1 96.5 60 TYR B CA 1
ATOM 1376 C C . TYR B 1 60 ? 3.17 -12.062 -8.758 1 96.5 60 TYR B C 1
ATOM 1378 O O . TYR B 1 60 ? 3.305 -12.188 -9.977 1 96.5 60 TYR B O 1
ATOM 1386 N N . VAL B 1 61 ? 2.07 -11.664 -8.156 1 97.38 61 VAL B N 1
ATOM 1387 C CA . VAL B 1 61 ? 0.886 -11.273 -8.914 1 97.38 61 VAL B CA 1
ATOM 1388 C C . VAL B 1 61 ? 0.376 -9.922 -8.406 1 97.38 61 VAL B C 1
ATOM 1390 O O . VAL B 1 61 ? 0.731 -9.492 -7.305 1 97.38 61 VAL B O 1
ATOM 1393 N N . VAL B 1 62 ? -0.404 -9.297 -9.234 1 97.81 62 VAL B N 1
ATOM 1394 C CA . VAL B 1 62 ? -0.943 -7.992 -8.883 1 97.81 62 VAL B CA 1
ATOM 1395 C C . VAL B 1 62 ? -2.381 -8.141 -8.391 1 97.81 62 VAL B C 1
ATOM 1397 O O . VAL B 1 62 ? -3.24 -8.656 -9.117 1 97.81 62 VAL B O 1
ATOM 1400 N N . LEU B 1 63 ? -2.613 -7.766 -7.168 1 97.88 63 LEU B N 1
ATOM 1401 C CA . LEU B 1 63 ? -3.938 -7.75 -6.551 1 97.88 63 LEU B CA 1
ATOM 1402 C C . LEU B 1 63 ? -4.301 -6.348 -6.078 1 97.88 63 LEU B C 1
ATOM 1404 O O . LEU B 1 63 ? -3.42 -5.543 -5.77 1 97.88 63 LEU B O 1
ATOM 1408 N N . HIS B 1 64 ? -5.555 -6.109 -6.016 1 97.94 64 HIS B N 1
ATOM 1409 C CA . HIS B 1 64 ? -6.004 -4.816 -5.508 1 97.94 64 HIS B CA 1
ATOM 1410 C C . HIS B 1 64 ? -6.254 -4.879 -4.004 1 97.94 64 HIS B C 1
ATOM 1412 O O . HIS B 1 64 ? -6.82 -5.852 -3.502 1 97.94 64 HIS B O 1
ATOM 1418 N N . ARG B 1 65 ? -5.766 -3.9 -3.293 1 97.5 65 ARG B N 1
ATOM 1419 C CA . ARG B 1 65 ? -5.828 -3.842 -1.836 1 97.5 65 ARG B CA 1
ATOM 1420 C C . ARG B 1 65 ? -6.215 -2.445 -1.359 1 97.5 65 ARG B C 1
ATOM 1422 O O . ARG B 1 65 ? -5.906 -1.451 -2.02 1 97.5 65 ARG B O 1
ATOM 1429 N N . CYS B 1 66 ? -6.766 -2.408 -0.27 1 97.31 66 CYS B N 1
ATOM 1430 C CA . CYS B 1 66 ? -7.246 -1.149 0.289 1 97.31 66 CYS B CA 1
ATOM 1431 C C . CYS B 1 66 ? -6.164 -0.47 1.118 1 97.31 66 CYS B C 1
ATOM 1433 O O . CYS B 1 66 ? -6.266 0.718 1.429 1 97.31 66 CYS B O 1
ATOM 1435 N N . GLY B 1 67 ? -5.109 -1.185 1.521 1 93.06 67 GLY B N 1
ATOM 1436 C CA . GLY B 1 67 ? -4.082 -0.601 2.367 1 93.06 67 GLY B CA 1
ATOM 1437 C C . GLY B 1 67 ? -3.473 0.661 1.785 1 93.06 67 GLY B C 1
ATOM 1438 O O . GLY B 1 67 ? -2.885 0.63 0.701 1 93.06 67 GLY B O 1
ATOM 1439 N N . GLY B 1 68 ? -3.629 1.777 2.492 1 90.31 68 GLY B N 1
ATOM 1440 C CA . GLY B 1 68 ? -3.043 3.031 2.049 1 90.31 68 GLY B CA 1
ATOM 1441 C C . GLY B 1 68 ? -3.912 3.777 1.053 1 90.31 68 GLY B C 1
ATOM 1442 O O . GLY B 1 68 ? -3.432 4.664 0.346 1 90.31 68 GLY B O 1
ATOM 1443 N N . SER B 1 69 ? -5.188 3.408 0.924 1 92.25 69 SER B N 1
ATOM 1444 C CA . SER B 1 69 ? -6.031 4.031 -0.089 1 92.25 69 SER B CA 1
ATOM 1445 C C . SER B 1 69 ? -7.301 4.609 0.529 1 92.25 69 SER B C 1
ATOM 1447 O O . SER B 1 69 ? -8.133 5.184 -0.175 1 92.25 69 SER B O 1
ATOM 1449 N N . GLY B 1 70 ? -7.477 4.57 1.798 1 88.38 70 GLY B N 1
ATOM 1450 C CA . GLY B 1 70 ? -8.766 4.859 2.408 1 88.38 70 GLY B CA 1
ATOM 1451 C C . GLY B 1 70 ? -8.992 6.34 2.652 1 88.38 70 GLY B C 1
ATOM 1452 O O . GLY B 1 70 ? -10.125 6.816 2.607 1 88.38 70 GLY B O 1
ATOM 1453 N N . CYS B 1 71 ? -7.852 7.062 2.969 1 94.44 71 CYS B N 1
ATOM 1454 C CA . CYS B 1 71 ? -7.977 8.461 3.355 1 94.44 71 CYS B CA 1
ATOM 1455 C C . CYS B 1 71 ? -8.898 8.617 4.562 1 94.44 71 CYS B C 1
ATOM 1457 O O . CYS B 1 71 ? -9.812 9.438 4.547 1 94.44 71 CYS B O 1
ATOM 1459 N N . CYS B 1 72 ? -8.727 7.863 5.508 1 92 72 CYS B N 1
ATOM 1460 C CA . CYS B 1 72 ? -9.578 7.902 6.688 1 92 72 CYS B CA 1
ATOM 1461 C C . CYS B 1 72 ? -9.336 9.164 7.504 1 92 72 CYS B C 1
ATOM 1463 O O . CYS B 1 72 ? -8.203 9.438 7.902 1 92 72 CYS B O 1
ATOM 1465 N N . PRO B 1 73 ? -10.352 9.891 7.824 1 85.88 73 PRO B N 1
ATOM 1466 C CA . PRO B 1 73 ? -10.17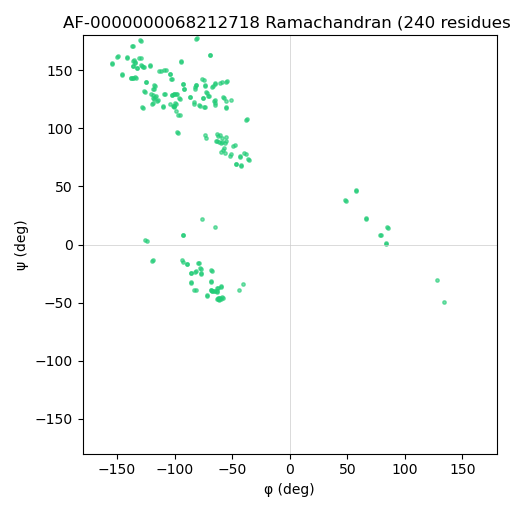2 11.18 8.492 1 85.88 73 PRO B CA 1
ATOM 1467 C C . PRO B 1 73 ? -9.844 11.031 9.977 1 85.88 73 PRO B C 1
ATOM 1469 O O . PRO B 1 73 ? -9.227 11.922 10.562 1 85.88 73 PRO B O 1
ATOM 1472 N N . ASN B 1 74 ? -10.289 9.859 10.523 1 87.62 74 ASN B N 1
ATOM 1473 C CA . ASN B 1 74 ? -10.055 9.68 11.953 1 87.62 74 ASN B CA 1
ATOM 1474 C C . ASN B 1 74 ? -8.891 8.727 12.211 1 87.62 74 ASN B C 1
ATOM 1476 O O . ASN B 1 74 ? -8.742 7.719 11.523 1 87.62 74 ASN B O 1
ATOM 1480 N N . SER B 1 75 ? -8.141 9.031 13.203 1 85.88 75 SER B N 1
ATOM 1481 C CA . SER B 1 75 ? -6.938 8.273 13.516 1 85.88 75 SER B CA 1
ATOM 1482 C C . SER B 1 75 ? -7.273 6.863 13.992 1 85.88 75 SER B C 1
ATOM 1484 O O . SER B 1 75 ? -6.426 5.965 13.953 1 85.88 75 SER B O 1
ATOM 1486 N N . ASN B 1 76 ? -8.453 6.738 14.461 1 88.94 76 ASN B N 1
ATOM 1487 C CA . ASN B 1 76 ? -8.844 5.434 14.977 1 88.94 76 ASN B CA 1
ATOM 1488 C C . ASN B 1 76 ? -9.531 4.594 13.898 1 88.94 76 ASN B C 1
ATOM 1490 O O . ASN B 1 76 ? -10.164 3.58 14.211 1 88.94 76 ASN B O 1
ATOM 1494 N N . GLU B 1 77 ? -9.508 5.062 12.75 1 91.62 77 GLU B N 1
ATOM 1495 C CA . GLU B 1 77 ? -10.055 4.305 11.633 1 91.62 77 GLU B CA 1
ATOM 1496 C C . GLU B 1 77 ? -8.945 3.697 10.781 1 91.62 77 GLU B C 1
ATOM 1498 O O . GLU B 1 77 ? -7.852 4.262 10.68 1 91.62 77 GLU B O 1
ATOM 1503 N N . THR B 1 78 ? -9.219 2.58 10.266 1 91.31 78 THR B N 1
ATOM 1504 C CA . THR B 1 78 ? -8.344 1.914 9.305 1 91.31 78 THR B CA 1
ATOM 1505 C C . THR B 1 78 ? -9.102 1.589 8.023 1 91.31 78 THR B C 1
ATOM 1507 O O . THR B 1 78 ? -10.281 1.238 8.062 1 91.31 78 THR B O 1
ATOM 1510 N N . CYS B 1 79 ? -8.422 1.792 6.953 1 94.38 79 CYS B N 1
ATOM 1511 C CA . CYS B 1 79 ? -9.031 1.485 5.66 1 94.38 79 CYS B CA 1
ATOM 1512 C C . CYS B 1 79 ? -9.102 -0.021 5.438 1 94.38 79 CYS B C 1
ATOM 1514 O O . CYS B 1 79 ? -8.07 -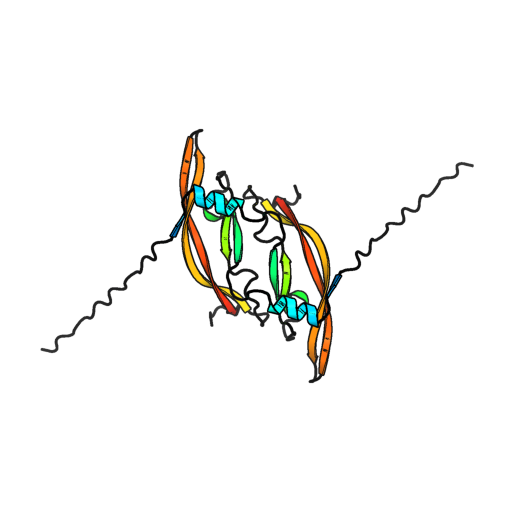0.689 5.352 1 94.38 79 CYS B O 1
ATOM 1516 N N . GLU B 1 80 ? -10.258 -0.551 5.309 1 96.25 80 GLU B N 1
ATOM 1517 C CA . GLU B 1 80 ? -10.516 -1.982 5.184 1 96.25 80 GLU B CA 1
ATOM 1518 C C . GLU B 1 80 ? -11.398 -2.279 3.973 1 96.25 80 GLU B C 1
ATOM 1520 O O . GLU B 1 80 ? -12.141 -1.411 3.514 1 96.25 80 GLU B O 1
ATOM 1525 N N . PRO B 1 81 ? -11.25 -3.549 3.432 1 96.62 81 PRO B N 1
ATOM 1526 C CA . PRO B 1 81 ? -12.141 -3.898 2.322 1 96.62 81 PRO B CA 1
ATOM 1527 C C . PRO B 1 81 ? -13.609 -3.959 2.742 1 96.62 81 PRO B C 1
ATOM 1529 O O . PRO B 1 81 ? -13.945 -4.605 3.738 1 96.62 81 PRO B O 1
ATOM 1532 N N . GLU B 1 82 ? -14.391 -3.23 2.092 1 95.62 82 GLU B N 1
ATOM 1533 C CA . GLU B 1 82 ? -15.836 -3.332 2.225 1 95.62 82 GLU B CA 1
ATOM 1534 C C . GLU B 1 82 ? -16.391 -4.457 1.356 1 95.62 82 GLU B C 1
ATOM 1536 O O . GLU B 1 82 ? -17.312 -5.164 1.767 1 95.62 82 GLU B O 1
ATOM 1541 N N . ASP B 1 83 ? -15.852 -4.609 0.158 1 96.38 83 ASP B N 1
ATOM 1542 C CA . ASP B 1 83 ? -16.203 -5.68 -0.771 1 96.38 83 ASP B CA 1
ATOM 1543 C C . ASP B 1 83 ? -14.945 -6.34 -1.341 1 96.38 83 ASP B C 1
ATOM 1545 O O . ASP B 1 83 ? -13.891 -5.703 -1.445 1 96.38 83 ASP B O 1
ATOM 1549 N N . THR B 1 84 ? -15.102 -7.574 -1.678 1 97.5 84 THR B N 1
ATOM 1550 C CA . THR B 1 84 ? -14.008 -8.344 -2.254 1 97.5 84 THR B CA 1
ATOM 1551 C C . THR B 1 84 ? -14.516 -9.266 -3.361 1 97.5 84 THR B C 1
ATOM 1553 O O . THR B 1 84 ? -15.727 -9.461 -3.502 1 97.5 84 THR B O 1
ATOM 1556 N N . GLU B 1 85 ? -13.641 -9.695 -4.184 1 96.88 85 GLU B N 1
ATOM 1557 C CA . GLU B 1 85 ? -13.914 -10.727 -5.184 1 96.88 85 GLU B CA 1
ATOM 1558 C C . GLU B 1 85 ? -12.789 -11.75 -5.238 1 96.88 85 GLU B C 1
ATOM 1560 O O . GLU B 1 85 ? -11.617 -11.398 -5.09 1 96.88 85 GLU B O 1
ATOM 1565 N N . ILE B 1 86 ? -13.211 -12.984 -5.449 1 97.19 86 ILE B N 1
ATOM 1566 C CA . ILE B 1 86 ? -12.219 -14.039 -5.625 1 97.19 86 ILE B CA 1
ATOM 1567 C C . ILE B 1 86 ? -11.703 -14.031 -7.059 1 97.19 86 ILE B C 1
ATOM 1569 O O . ILE B 1 86 ? -12.477 -13.891 -8.008 1 97.19 86 ILE B O 1
ATOM 1573 N N . VAL B 1 87 ? -10.461 -14.172 -7.207 1 98 87 VAL B N 1
ATOM 1574 C CA . VAL B 1 87 ? -9.828 -14.312 -8.516 1 98 87 VAL B CA 1
ATOM 1575 C C . VAL B 1 8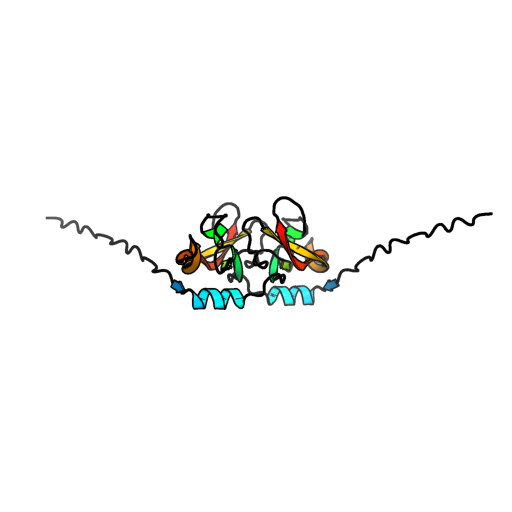7 ? -8.969 -15.578 -8.539 1 98 87 VAL B C 1
ATOM 1577 O O . VAL B 1 87 ? -8.281 -15.891 -7.566 1 98 87 VAL B O 1
ATOM 1580 N N . ASN B 1 88 ? -9.18 -16.312 -9.578 1 98.25 88 ASN B N 1
ATOM 1581 C CA . ASN B 1 88 ? -8.359 -17.484 -9.844 1 98.25 88 ASN B CA 1
ATOM 1582 C C . ASN B 1 88 ? -7.262 -17.188 -10.867 1 98.25 88 ASN B C 1
ATOM 1584 O O . ASN B 1 88 ? -7.551 -16.828 -12 1 98.25 88 ASN B O 1
ATOM 1588 N N . LEU B 1 89 ? -6.051 -17.375 -10.492 1 98.69 89 LEU B N 1
ATOM 1589 C CA . LEU B 1 89 ? -4.898 -16.984 -11.297 1 98.69 89 LEU B CA 1
ATOM 1590 C C . LEU B 1 89 ? -4.062 -18.203 -11.68 1 98.69 89 LEU B C 1
ATOM 1592 O O . LEU B 1 89 ? -3.621 -18.953 -10.805 1 98.69 89 LEU B O 1
ATOM 1596 N N . MET B 1 90 ? -3.838 -18.359 -12.906 1 98.69 90 MET B N 1
ATOM 1597 C CA . MET B 1 90 ? -2.973 -19.469 -13.336 1 98.69 90 MET B CA 1
ATOM 1598 C C . MET B 1 90 ? -1.506 -19.047 -13.305 1 98.69 90 MET B C 1
ATOM 1600 O O . MET B 1 90 ? -1.136 -18.016 -13.883 1 98.69 90 MET B O 1
ATOM 1604 N N . VAL B 1 91 ? -0.727 -19.844 -12.625 1 98.44 91 VAL B N 1
ATOM 1605 C CA . VAL B 1 91 ? 0.721 -19.672 -12.555 1 98.44 91 VAL B CA 1
ATOM 1606 C C . VAL B 1 91 ? 1.413 -21 -12.875 1 98.44 91 VAL B C 1
ATOM 1608 O O . VAL B 1 91 ? 0.751 -22.016 -13.102 1 98.44 91 VAL B O 1
ATOM 1611 N N . SER B 1 92 ? 2.732 -20.938 -12.93 1 98.06 92 SER B N 1
ATOM 1612 C CA . SER B 1 92 ? 3.471 -22.141 -13.266 1 98.06 92 SER B CA 1
ATOM 1613 C C . SER B 1 92 ? 4.656 -22.344 -12.336 1 98.06 92 SER B C 1
ATOM 1615 O O . SER B 1 92 ? 5.051 -21.422 -11.617 1 98.06 92 SER B O 1
ATOM 1617 N N . TYR B 1 93 ? 5.07 -23.5 -12.227 1 96.88 93 TYR B N 1
ATOM 1618 C CA . TYR B 1 93 ? 6.316 -23.844 -11.547 1 96.88 93 TYR B CA 1
ATOM 1619 C C . TYR B 1 93 ? 6.941 -25.094 -12.164 1 96.88 93 TYR B C 1
ATOM 1621 O O . TYR B 1 93 ? 6.309 -25.781 -12.969 1 96.88 93 TYR B O 1
ATOM 1629 N N . VAL B 1 94 ? 8.219 -25.281 -11.906 1 94.06 94 VAL B N 1
ATOM 1630 C CA . VAL B 1 94 ? 8.938 -26.422 -12.461 1 94.06 94 VAL B CA 1
ATOM 1631 C C . VAL B 1 94 ? 9.078 -27.516 -11.398 1 94.06 94 VAL B C 1
ATOM 1633 O O . VAL B 1 94 ? 9.57 -27.25 -10.297 1 94.06 94 VAL B O 1
ATOM 1636 N N . ASN B 1 95 ? 8.531 -28.656 -11.672 1 90.38 95 ASN B N 1
ATOM 1637 C CA . ASN B 1 95 ? 8.656 -29.859 -10.859 1 90.38 95 ASN B CA 1
ATOM 1638 C C . ASN B 1 95 ? 9.305 -31 -11.648 1 90.38 95 ASN B C 1
ATOM 1640 O O . ASN B 1 95 ? 8.758 -31.453 -12.656 1 90.38 95 ASN B O 1
ATOM 1644 N N . ASP B 1 96 ? 10.508 -31.5 -11.062 1 92.25 96 ASP B N 1
ATOM 1645 C CA . ASP B 1 96 ? 11.242 -32.562 -11.742 1 92.25 96 ASP B CA 1
ATOM 1646 C C . ASP B 1 96 ? 11.453 -32.25 -13.219 1 92.25 96 ASP B C 1
ATOM 1648 O O . ASP B 1 96 ? 11.133 -33.031 -14.094 1 92.25 96 ASP B O 1
ATOM 1652 N N . ASP B 1 97 ? 11.695 -31.062 -13.586 1 91.06 97 ASP B N 1
ATOM 1653 C CA . ASP B 1 97 ? 12.078 -30.547 -14.898 1 91.06 97 ASP B CA 1
ATOM 1654 C C . ASP B 1 97 ? 10.859 -30.422 -15.812 1 91.06 97 ASP B C 1
ATOM 1656 O O . ASP B 1 97 ? 11.008 -30.328 -17.031 1 91.06 97 ASP B O 1
ATOM 1660 N N . VAL B 1 98 ? 9.75 -30.609 -15.281 1 94.31 98 VAL B N 1
ATOM 1661 C CA . VAL B 1 98 ? 8.523 -30.406 -16.047 1 94.31 98 VAL B CA 1
ATOM 1662 C C . VAL B 1 98 ? 7.801 -29.156 -15.555 1 94.31 98 VAL B C 1
ATOM 1664 O O . VAL B 1 98 ? 7.656 -28.953 -14.344 1 94.31 98 VAL B O 1
ATOM 1667 N N . MET B 1 99 ? 7.488 -28.375 -16.453 1 94.31 99 MET B N 1
ATOM 1668 C CA . MET B 1 99 ? 6.703 -27.203 -16.109 1 94.31 99 MET B CA 1
ATOM 1669 C C . MET B 1 99 ? 5.246 -27.562 -15.844 1 94.31 99 MET B C 1
ATOM 1671 O O . MET B 1 99 ? 4.613 -28.234 -16.672 1 94.31 99 MET B O 1
ATOM 1675 N N . GLU B 1 100 ? 4.742 -27.188 -14.711 1 95.88 100 GLU B N 1
ATOM 1676 C CA . GLU B 1 100 ? 3.354 -27.438 -14.336 1 95.88 100 GLU B CA 1
ATOM 1677 C C . GLU B 1 100 ? 2.6 -26.125 -14.117 1 95.88 100 GLU B C 1
ATOM 1679 O O . GLU B 1 100 ? 3.127 -25.188 -13.508 1 95.88 100 GLU B O 1
ATOM 1684 N N . ASN B 1 101 ? 1.38 -26.078 -14.719 1 97.19 101 ASN B N 1
ATOM 1685 C CA . ASN B 1 101 ? 0.489 -24.953 -14.445 1 97.19 101 ASN B CA 1
ATOM 1686 C C . ASN B 1 101 ? -0.459 -25.266 -13.289 1 97.19 101 ASN B C 1
ATOM 1688 O O . ASN B 1 101 ? -0.988 -26.375 -13.188 1 97.19 101 ASN B O 1
ATOM 1692 N N . VAL B 1 102 ? -0.583 -24.25 -12.484 1 97.38 102 VAL B N 1
ATOM 1693 C CA . VAL B 1 102 ? -1.492 -24.406 -11.359 1 97.38 102 VAL B CA 1
ATOM 1694 C C . VAL B 1 102 ? -2.316 -23.141 -11.18 1 97.38 102 VAL B C 1
ATOM 1696 O O . VAL B 1 102 ? -1.812 -22.031 -11.375 1 97.38 102 VAL B O 1
ATOM 1699 N N . THR B 1 103 ? -3.568 -23.344 -10.812 1 97.94 103 THR B N 1
ATOM 1700 C CA . THR B 1 103 ? -4.441 -22.203 -10.523 1 97.94 103 THR B CA 1
ATOM 1701 C C . THR B 1 103 ? -4.461 -21.906 -9.023 1 97.94 103 THR B C 1
ATOM 1703 O O . THR B 1 103 ? -4.715 -22.797 -8.211 1 97.94 103 THR B O 1
ATOM 1706 N N . ILE B 1 104 ? -4.148 -20.672 -8.703 1 98 104 ILE B N 1
ATOM 1707 C CA . ILE B 1 104 ? -4.215 -20.266 -7.305 1 98 104 ILE B CA 1
ATOM 1708 C C . ILE B 1 104 ? -5.41 -19.344 -7.09 1 98 104 ILE B C 1
ATOM 1710 O O . ILE B 1 104 ? -5.816 -18.609 -8 1 98 104 ILE B O 1
ATOM 1714 N N . GLU B 1 105 ? -5.941 -19.391 -5.891 1 97.5 105 GLU B N 1
ATOM 1715 C CA . GLU B 1 105 ? -7.066 -18.547 -5.5 1 97.5 105 GLU B CA 1
ATOM 1716 C C . GLU B 1 105 ? -6.605 -17.375 -4.641 1 97.5 105 GLU B C 1
ATOM 1718 O O . GLU B 1 105 ? -5.867 -17.547 -3.674 1 97.5 105 GLU B O 1
ATOM 1723 N N . ALA B 1 106 ? -7.008 -16.234 -5.043 1 97.69 106 ALA B N 1
ATOM 1724 C CA . ALA B 1 106 ? -6.68 -15.023 -4.285 1 97.69 106 ALA B CA 1
ATOM 1725 C C . ALA B 1 106 ? -7.895 -14.109 -4.16 1 97.69 106 ALA B C 1
ATOM 1727 O O . ALA B 1 106 ? -8.953 -14.391 -4.727 1 97.69 106 ALA B O 1
ATOM 1728 N N . THR B 1 107 ? -7.75 -13.117 -3.361 1 97.31 107 THR B N 1
ATOM 1729 C CA . THR B 1 107 ? -8.836 -12.172 -3.121 1 97.31 107 THR B CA 1
ATOM 1730 C C . THR B 1 107 ? -8.445 -10.773 -3.598 1 97.31 107 THR B C 1
ATOM 1732 O O . THR B 1 107 ? -7.375 -10.273 -3.25 1 97.31 107 THR B O 1
ATOM 1735 N N . ASN B 1 108 ? -9.305 -10.25 -4.402 1 97.5 108 ASN B N 1
ATOM 1736 C CA . ASN B 1 108 ? -9.203 -8.836 -4.758 1 97.5 108 ASN B CA 1
ATOM 1737 C C . ASN B 1 108 ? -10.188 -7.984 -3.951 1 97.5 108 ASN B C 1
ATOM 1739 O O . ASN B 1 108 ? -11.359 -8.336 -3.83 1 97.5 108 ASN B O 1
ATOM 1743 N N . HIS B 1 109 ? -9.656 -6.926 -3.363 1 98 109 HIS B N 1
ATOM 1744 C CA . HIS B 1 109 ? -10.562 -5.93 -2.811 1 98 109 HIS B CA 1
ATOM 1745 C C . HIS B 1 109 ? -11.227 -5.113 -3.918 1 98 109 HIS B C 1
ATOM 1747 O O . HIS B 1 109 ? -10.578 -4.75 -4.898 1 98 109 HIS B O 1
ATOM 1753 N N . THR B 1 110 ? -12.508 -4.863 -3.805 1 97.31 110 THR B N 1
ATOM 1754 C CA . THR B 1 110 ? -13.195 -4.172 -4.887 1 97.31 110 THR B CA 1
ATOM 1755 C C . THR B 1 110 ? -13.789 -2.854 -4.395 1 97.31 110 THR B C 1
ATOM 1757 O O . THR B 1 110 ? -14.164 -1.997 -5.199 1 97.31 110 THR B O 1
ATOM 1760 N N . SER B 1 111 ? -13.852 -2.703 -3.133 1 97.19 111 SER B N 1
ATOM 1761 C CA . SER B 1 111 ? -14.219 -1.438 -2.5 1 97.19 111 SER B CA 1
ATOM 1762 C C . SER B 1 111 ? -13.625 -1.332 -1.098 1 97.19 111 SER B C 1
ATOM 1764 O O . SER B 1 111 ? -13.32 -2.348 -0.468 1 97.19 111 SER B O 1
ATOM 1766 N N . CYS B 1 112 ? -13.469 -0.152 -0.657 1 97.38 112 CYS B N 1
ATOM 1767 C CA . CYS B 1 112 ? -12.836 0.078 0.639 1 97.38 112 CYS B CA 1
ATOM 1768 C C . CYS B 1 112 ? -13.711 0.96 1.521 1 97.38 112 CYS B C 1
ATOM 1770 O O . CYS B 1 112 ? -14.516 1.748 1.018 1 97.38 112 CYS B O 1
ATOM 1772 N N . ALA B 1 113 ? -13.57 0.806 2.77 1 95.5 113 ALA B N 1
ATOM 1773 C CA . ALA B 1 113 ? -14.266 1.629 3.754 1 95.5 113 ALA B CA 1
ATOM 1774 C C . ALA B 1 113 ? -13.398 1.862 4.988 1 95.5 113 ALA B C 1
ATOM 1776 O O . ALA B 1 113 ? -12.555 1.032 5.324 1 95.5 113 ALA B O 1
ATOM 1777 N N . CYS B 1 114 ? -13.547 3.012 5.574 1 94.62 114 CYS B N 1
ATOM 1778 C CA . CYS B 1 114 ? -12.914 3.281 6.859 1 94.62 114 CYS B CA 1
ATOM 1779 C C . CYS B 1 114 ? -13.695 2.645 8 1 94.62 114 CYS B C 1
ATOM 1781 O O . CYS B 1 114 ? -14.867 2.959 8.203 1 94.62 114 CYS B O 1
ATOM 1783 N N . VAL B 1 115 ? -13 1.767 8.688 1 94.25 115 VAL B N 1
ATOM 1784 C CA . VAL B 1 115 ? -13.625 1.025 9.773 1 94.25 115 VAL B CA 1
ATOM 1785 C C . VAL B 1 115 ? -12.938 1.363 11.094 1 94.25 115 VAL B C 1
ATOM 1787 O O . VAL B 1 115 ? -11.719 1.512 11.148 1 94.25 115 VAL B O 1
ATOM 1790 N N . GLN B 1 116 ? -13.695 1.555 12.078 1 91.06 116 GLN B N 1
ATOM 1791 C CA . GLN B 1 116 ? -13.125 1.833 13.391 1 91.06 116 GLN B CA 1
ATOM 1792 C C . GLN B 1 116 ? -12.336 0.634 13.914 1 91.06 116 GLN B C 1
ATOM 1794 O O . GLN B 1 116 ? -12.734 -0.514 13.711 1 91.06 116 GLN B O 1
ATOM 1799 N N . SER B 1 117 ? -11.055 0.81 14.211 1 80.88 117 SER B N 1
ATOM 1800 C CA . SER B 1 117 ? -10.195 -0.266 14.703 1 80.88 117 SER B CA 1
ATOM 1801 C C . SER B 1 117 ? -10.93 -1.143 15.711 1 80.88 117 SER B C 1
ATOM 1803 O O . SER B 1 117 ? -10.625 -2.33 15.844 1 80.88 117 SER B O 1
ATOM 1805 N N . ASN B 1 118 ? -11.789 -0.704 16.516 1 68 118 ASN B N 1
ATOM 1806 C CA . ASN B 1 118 ? -12.57 -1.563 17.391 1 68 118 ASN B CA 1
ATOM 1807 C C . ASN B 1 118 ? -13.68 -2.283 16.625 1 68 118 ASN B C 1
ATOM 1809 O O . ASN B 1 118 ? -14.414 -3.086 17.203 1 68 118 ASN B O 1
ATOM 1813 N N . GLY B 1 119 ? -13.977 -2.619 15.555 1 59 119 GLY B N 1
ATOM 1814 C CA . GLY B 1 119 ? -14.727 -3.662 14.875 1 59 119 GLY B CA 1
ATOM 1815 C C . GLY B 1 119 ? -15.758 -3.117 13.906 1 59 119 GLY B C 1
ATOM 1816 O O . GLY B 1 119 ? -16.375 -3.877 13.148 1 59 119 GLY B O 1
ATOM 1817 N N . THR B 1 120 ? -16.547 -1.905 13.875 1 53.84 120 THR B N 1
ATOM 1818 C CA . THR B 1 120 ? -17.75 -1.827 13.062 1 53.84 120 THR B CA 1
ATOM 1819 C C . THR B 1 120 ? -17.5 -1.019 11.797 1 53.84 120 THR B C 1
ATOM 1821 O O . THR B 1 120 ? -16.844 0.025 11.836 1 53.84 120 THR B O 1
ATOM 1824 N N . ILE B 1 121 ? -17.656 -1.495 10.609 1 55.53 121 ILE B N 1
ATOM 1825 C CA . ILE B 1 121 ? -17.594 -0.802 9.328 1 55.53 121 ILE B CA 1
ATOM 1826 C C . ILE B 1 121 ? -18.578 0.36 9.312 1 55.53 121 ILE B C 1
ATOM 1828 O O . ILE B 1 121 ? -19.75 0.191 9.672 1 55.53 121 ILE B O 1
ATOM 1832 N N . LYS B 1 122 ? -18.094 1.611 9.055 1 44.84 122 LYS B N 1
ATOM 1833 C CA . LYS B 1 122 ? -19.031 2.723 8.992 1 44.84 122 LYS B CA 1
ATOM 1834 C C . LYS B 1 122 ? -19.672 2.82 7.613 1 44.84 122 LYS B C 1
ATOM 1836 O O . LYS B 1 122 ? -19.016 2.645 6.594 1 44.84 122 LYS B O 1
#

Organism: Rhynchophorus ferrugineus (NCBI:txid354439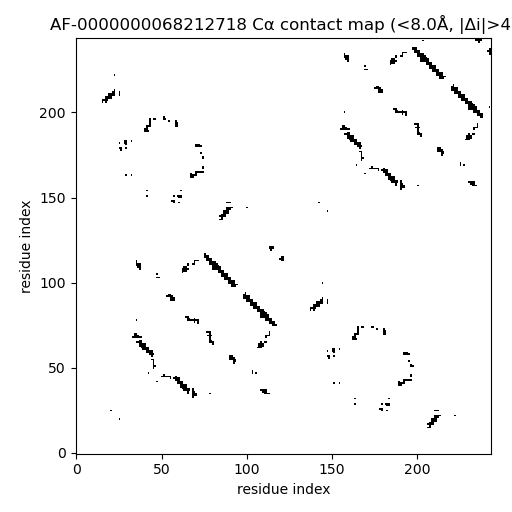)

InterPro domains:
  IPR000072 PDGF/VEGF domain [PF00341] (47-114)
  IPR000072 PDGF/VEGF domain [PS50278] (1-119)
  IPR029034 Cystine-knot cytokine [G3DSA:2.10.90.10] (17-116)
  IPR029034 Cystine-knot cytokine [SSF57501] (26-116)